Protein AF-A0A0V0Q083-F1 (afdb_monomer_lite)

Secondary structure (DSSP, 8-state):
----EEEEE---TT-SEEEEEEEETTT--B---EEEE-PEEP-SSS-EE-HHHHHHHHHHHHHHHHHHH----------HHHHHHHHHTT------HHHHHHHHHHT--EES-SSTTSSSSTTPPPEESS--SSHHHHHHHHHHHHHHHHHHHHHHH---SPEEE-SGGGG-HHHHHHHHHH-TT-EEE--S--HHHHHHHHHHSTTPPPPP-EE---S--HHHHHHHHHHHTT-

pLDDT: mean 79.34, std 19.88, range [27.28, 98.62]

Radius of gyration: 22.71 Å; chains: 1; bounding box: 53×53×52 Å

Foldseek 3Di:
DDFDKDWDWDDDVDDQKTKIFIAGLQPRDTPDMDIDGQDFDQDPPGTHTPPVVVVVVCVVVVVVCCVVPNPDQQFFDFPLVVLLCVLLVPPPDAADPVLLVCCLVVLFAWADDCPQPGADHHPDHIDTPDDRPDSNNSNLNSLLHSLLRVVSRCVVRVDDAEAEDEDPNLPVLSNQQLNQLVDPRFYKYQDDDPQVVLVVVSSVDSDRDDGDIGTRDYDDSVSSVVSSVVSVVVD

Structure (mmCIF, N/CA/C/O backbone):
data_AF-A0A0V0Q083-F1
#
_entry.id   AF-A0A0V0Q083-F1
#
loop_
_atom_site.group_PDB
_atom_site.id
_atom_site.type_symbol
_atom_site.label_atom_id
_atom_site.label_alt_id
_atom_site.label_comp_id
_atom_site.label_asym_id
_atom_site.label_entity_id
_atom_site.label_seq_id
_atom_site.pdbx_PDB_ins_code
_atom_site.Cartn_x
_atom_site.Cartn_y
_atom_site.Cartn_z
_atom_site.occupancy
_atom_site.B_iso_or_equiv
_atom_site.auth_seq_id
_atom_site.auth_comp_id
_atom_site.auth_asym_id
_atom_site.auth_atom_id
_atom_site.pdbx_PDB_model_num
ATOM 1 N N . MET A 1 1 ? 17.294 -21.206 -15.051 1.00 27.28 1 MET A N 1
ATOM 2 C CA . MET A 1 1 ? 18.108 -20.203 -14.334 1.00 27.28 1 MET A CA 1
ATOM 3 C C . MET A 1 1 ? 18.016 -18.913 -15.128 1.00 27.28 1 MET A C 1
ATOM 5 O O . MET A 1 1 ? 18.449 -18.905 -16.271 1.00 27.28 1 MET A O 1
ATOM 9 N N . ALA A 1 2 ? 17.326 -17.900 -14.606 1.00 28.31 2 ALA A N 1
ATOM 10 C CA . ALA A 1 2 ? 17.142 -16.630 -15.303 1.00 28.31 2 ALA A CA 1
ATOM 11 C C . ALA A 1 2 ? 18.428 -15.800 -15.168 1.00 28.31 2 ALA A C 1
ATOM 13 O O . ALA A 1 2 ? 18.800 -15.437 -14.055 1.00 28.31 2 ALA A O 1
ATOM 14 N N . SER A 1 3 ? 19.131 -15.570 -16.281 1.00 29.64 3 SER A N 1
ATOM 15 C CA . SER A 1 3 ? 20.254 -14.627 -16.334 1.00 29.64 3 SER A CA 1
ATOM 16 C C . SER A 1 3 ? 19.663 -13.219 -16.279 1.00 29.64 3 SER A C 1
ATOM 18 O O . SER A 1 3 ? 18.915 -12.820 -17.172 1.00 29.64 3 SER A O 1
ATOM 20 N N . ALA A 1 4 ? 19.914 -12.504 -15.182 1.00 35.53 4 ALA A N 1
ATOM 21 C CA . ALA A 1 4 ? 19.628 -11.079 -15.112 1.00 35.53 4 ALA A CA 1
ATOM 22 C C . ALA A 1 4 ? 20.522 -10.353 -16.131 1.00 35.53 4 ALA A C 1
ATOM 24 O O . ALA A 1 4 ? 21.627 -10.796 -16.429 1.00 35.53 4 ALA A O 1
ATOM 25 N N . GLN A 1 5 ? 20.060 -9.241 -16.692 1.00 39.38 5 GLN A N 1
ATOM 26 C CA . GLN A 1 5 ? 20.873 -8.428 -17.591 1.00 39.38 5 GLN A CA 1
ATOM 27 C C . GLN A 1 5 ? 20.977 -7.018 -17.045 1.00 39.38 5 GLN A C 1
ATOM 29 O O . GLN A 1 5 ? 20.004 -6.428 -16.574 1.00 39.38 5 GLN A O 1
ATOM 34 N N . LEU A 1 6 ? 22.192 -6.499 -17.094 1.00 38.75 6 LEU A N 1
ATOM 35 C CA . LEU A 1 6 ? 22.565 -5.205 -16.559 1.00 38.75 6 LEU A CA 1
ATOM 36 C C . LEU A 1 6 ? 22.620 -4.176 -17.669 1.00 38.75 6 LEU A C 1
ATOM 38 O O . LEU A 1 6 ? 23.146 -4.463 -18.736 1.00 38.75 6 LEU A O 1
ATOM 42 N N . VAL A 1 7 ? 22.220 -2.940 -17.391 1.00 37.31 7 VAL A N 1
ATOM 43 C CA . VAL A 1 7 ? 22.518 -1.815 -18.281 1.00 37.31 7 VAL A CA 1
ATOM 44 C C . VAL A 1 7 ? 23.353 -0.800 -17.514 1.00 37.31 7 VAL A C 1
ATOM 46 O O . VAL A 1 7 ? 22.864 -0.148 -16.595 1.00 37.31 7 VAL A O 1
ATOM 49 N N . SER A 1 8 ? 24.629 -0.661 -17.887 1.00 36.22 8 SER A N 1
ATOM 50 C CA . SER A 1 8 ? 25.511 0.365 -17.323 1.00 36.22 8 SER A CA 1
ATOM 51 C C . SER A 1 8 ? 25.440 1.639 -18.167 1.00 36.22 8 SER A C 1
ATOM 53 O O . SER A 1 8 ? 25.718 1.623 -19.371 1.00 36.22 8 SER A O 1
ATOM 55 N N . ILE A 1 9 ? 25.086 2.759 -17.529 1.00 37.09 9 ILE A N 1
ATOM 56 C CA . ILE A 1 9 ? 25.110 4.098 -18.128 1.00 37.09 9 ILE A CA 1
ATOM 57 C C . ILE A 1 9 ? 26.234 4.890 -17.457 1.00 37.09 9 ILE A C 1
ATOM 59 O O . ILE A 1 9 ? 26.090 5.372 -16.335 1.00 37.09 9 ILE A O 1
ATOM 63 N N . ARG A 1 10 ? 27.372 5.053 -18.140 1.00 31.55 10 ARG A N 1
ATOM 64 C CA . ARG A 1 10 ? 28.462 5.906 -17.642 1.00 31.55 10 ARG A CA 1
ATOM 65 C C . ARG A 1 10 ? 28.231 7.358 -18.055 1.00 31.55 10 ARG A C 1
ATOM 67 O O . ARG A 1 10 ? 28.412 7.720 -19.217 1.00 31.55 10 ARG A O 1
ATOM 74 N N . ASN A 1 11 ? 27.912 8.212 -17.086 1.00 29.52 11 ASN A N 1
ATOM 75 C CA . ASN A 1 11 ? 28.062 9.659 -17.219 1.00 29.52 11 ASN A CA 1
ATOM 76 C C . ASN A 1 11 ? 29.441 10.065 -16.684 1.00 29.52 11 ASN A C 1
ATOM 78 O O . ASN A 1 11 ? 29.609 10.291 -15.493 1.00 29.52 11 ASN A O 1
ATOM 82 N N . ALA A 1 12 ? 30.434 10.168 -17.566 1.00 28.56 12 ALA A N 1
ATOM 83 C CA . ALA A 1 12 ? 31.671 10.877 -17.254 1.00 28.56 12 ALA A CA 1
ATOM 84 C C . ALA A 1 12 ? 31.543 12.319 -17.761 1.00 28.56 12 ALA A C 1
ATOM 86 O O . ALA A 1 12 ? 31.251 12.543 -18.938 1.00 28.56 12 ALA A O 1
ATOM 87 N N . ILE A 1 13 ? 31.771 13.289 -16.874 1.00 28.42 13 ILE A N 1
ATOM 88 C CA . ILE A 1 13 ? 31.730 14.739 -17.146 1.00 28.42 13 ILE A CA 1
ATOM 89 C C . ILE A 1 13 ? 32.783 15.155 -18.209 1.00 28.42 13 ILE A C 1
ATOM 91 O O . ILE A 1 13 ? 32.708 16.245 -18.762 1.00 28.42 13 ILE A O 1
ATOM 95 N N . ILE A 1 14 ? 33.700 14.251 -18.593 1.00 30.56 14 ILE A N 1
ATOM 96 C CA . ILE A 1 14 ? 34.771 14.463 -19.582 1.00 30.56 14 ILE A CA 1
ATOM 97 C C . ILE A 1 14 ? 34.793 13.319 -20.623 1.00 30.56 14 ILE A C 1
ATOM 99 O O . ILE A 1 14 ? 35.790 12.626 -20.800 1.00 30.56 14 ILE A O 1
ATOM 103 N N . SER A 1 15 ? 33.674 13.056 -21.302 1.00 36.69 15 SER A N 1
ATOM 104 C CA . SER A 1 15 ? 33.620 12.108 -22.432 1.00 36.69 15 SER A CA 1
ATOM 105 C C . SER A 1 15 ? 33.078 12.791 -23.686 1.00 36.69 15 SER A C 1
ATOM 107 O O . SER A 1 15 ? 32.105 13.542 -23.613 1.00 36.69 15 SER A O 1
ATOM 109 N N . ARG A 1 16 ? 33.657 12.500 -24.862 1.00 43.06 16 ARG A N 1
ATOM 110 C CA . ARG A 1 16 ? 33.142 12.995 -26.158 1.00 43.06 16 ARG A CA 1
ATOM 111 C C . ARG A 1 16 ? 31.832 12.313 -26.592 1.00 43.06 16 ARG A C 1
ATOM 113 O O . ARG A 1 16 ? 31.181 12.802 -27.511 1.00 43.06 16 ARG A O 1
ATOM 120 N N . HIS A 1 17 ? 31.437 11.218 -25.933 1.00 40.72 17 HIS A N 1
ATOM 121 C CA . HIS A 1 17 ? 30.258 10.415 -26.281 1.00 40.72 17 HIS A CA 1
ATOM 122 C C . HIS A 1 17 ? 29.452 9.991 -25.040 1.00 40.72 17 HIS A C 1
ATOM 124 O O . HIS A 1 17 ? 30.029 9.709 -23.985 1.00 40.72 17 HIS A O 1
ATOM 130 N N . LYS A 1 18 ? 28.125 9.880 -25.179 1.00 45.81 18 LYS A N 1
ATOM 131 C CA . LYS A 1 18 ? 27.270 9.063 -24.300 1.00 45.81 18 LYS A CA 1
ATOM 132 C C . LYS A 1 18 ? 27.259 7.630 -24.812 1.00 45.81 18 LYS A C 1
ATOM 134 O O . LYS A 1 18 ? 27.281 7.409 -26.021 1.00 45.81 18 LYS A O 1
ATOM 139 N N . GLN A 1 19 ? 27.246 6.664 -23.902 1.00 42.09 19 GLN A N 1
ATOM 140 C CA . GLN A 1 19 ? 27.285 5.243 -24.239 1.00 42.09 19 GLN A CA 1
ATOM 141 C C . GLN A 1 19 ? 26.313 4.472 -23.350 1.00 42.09 19 GLN A C 1
ATOM 143 O O . GLN A 1 19 ? 26.182 4.788 -22.166 1.00 42.09 19 GLN A O 1
ATOM 148 N N . ILE A 1 20 ? 25.666 3.463 -23.926 1.00 45.72 20 ILE A N 1
ATOM 149 C CA 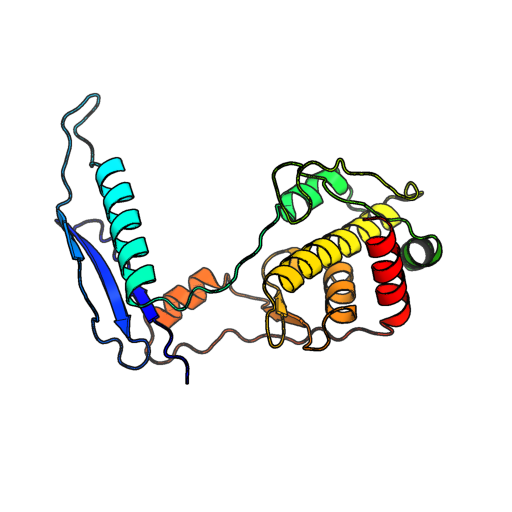. ILE A 1 20 ? 24.840 2.489 -23.210 1.00 45.72 20 ILE A CA 1
ATOM 150 C C . ILE A 1 20 ? 25.427 1.114 -23.503 1.00 45.72 20 ILE A C 1
ATOM 152 O O . ILE A 1 20 ? 25.665 0.787 -24.670 1.00 45.72 20 ILE A O 1
ATOM 156 N N . ARG A 1 21 ? 25.683 0.344 -22.443 1.00 42.91 21 ARG A N 1
AT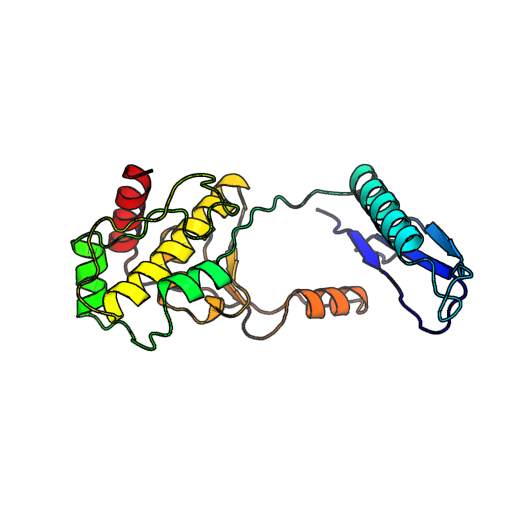OM 157 C CA . ARG A 1 21 ? 26.282 -0.990 -22.527 1.00 42.91 21 ARG A CA 1
ATOM 158 C C . ARG A 1 21 ? 25.412 -1.996 -21.767 1.00 42.91 21 ARG A C 1
ATOM 160 O O . ARG A 1 21 ? 25.453 -1.994 -20.532 1.00 42.91 21 ARG A O 1
ATOM 167 N N . PRO A 1 22 ? 24.584 -2.800 -22.452 1.00 43.88 22 PRO A N 1
ATOM 168 C CA . PRO A 1 22 ? 24.037 -4.015 -21.867 1.00 43.88 22 PRO A CA 1
ATOM 169 C C . PRO A 1 22 ? 25.155 -5.021 -21.555 1.00 43.88 22 PRO A C 1
ATOM 171 O O . PRO A 1 22 ? 26.052 -5.248 -22.369 1.00 43.88 22 PRO A O 1
ATOM 174 N N . LEU A 1 23 ? 25.088 -5.619 -20.370 1.00 38.66 23 LEU A N 1
ATOM 175 C CA . LEU A 1 23 ? 26.028 -6.607 -19.853 1.00 38.66 23 LEU A CA 1
ATOM 176 C C . LEU A 1 23 ? 25.272 -7.884 -19.485 1.00 38.66 23 LEU A C 1
ATOM 178 O O . LEU A 1 23 ? 24.163 -7.836 -18.943 1.00 38.66 23 LEU A O 1
ATOM 182 N N . GLU A 1 24 ? 25.897 -9.024 -19.752 1.00 43.94 24 GLU A N 1
ATOM 183 C CA . GLU A 1 24 ? 25.431 -10.327 -19.281 1.00 43.94 24 GLU A CA 1
ATOM 184 C C . GLU A 1 24 ? 25.799 -10.462 -17.797 1.00 43.94 24 GLU A C 1
ATOM 186 O O . GLU A 1 24 ? 26.960 -10.264 -17.443 1.00 43.94 24 GLU A O 1
ATOM 191 N N . ALA A 1 25 ? 24.835 -10.716 -16.901 1.00 41.00 25 ALA A N 1
ATOM 192 C CA . ALA A 1 25 ? 25.119 -10.589 -15.467 1.00 41.00 25 ALA A CA 1
ATOM 193 C C . ALA A 1 25 ? 26.028 -11.687 -14.898 1.00 41.00 25 ALA A C 1
ATOM 195 O O . ALA A 1 25 ? 26.617 -11.456 -13.846 1.00 41.00 25 ALA A O 1
ATOM 196 N N . ALA A 1 26 ? 26.167 -12.853 -15.544 1.00 38.59 26 ALA A N 1
ATOM 197 C CA . ALA A 1 26 ? 27.039 -13.914 -15.034 1.00 38.59 26 ALA A CA 1
ATOM 198 C C . ALA A 1 26 ? 28.526 -13.674 -15.350 1.00 38.59 26 ALA A C 1
ATOM 200 O O . ALA A 1 26 ? 29.391 -14.112 -14.595 1.00 38.59 26 ALA A O 1
ATOM 201 N N . THR A 1 27 ? 28.830 -12.986 -16.451 1.00 43.16 27 THR A N 1
ATOM 202 C CA . THR A 1 27 ? 30.200 -12.801 -16.961 1.00 43.16 27 THR A CA 1
ATOM 203 C C . THR A 1 27 ? 30.635 -11.342 -17.057 1.00 43.16 27 THR A C 1
ATOM 205 O O . THR A 1 27 ? 31.801 -11.081 -17.338 1.00 43.16 27 THR A O 1
ATOM 208 N N . LEU A 1 28 ? 29.713 -10.391 -16.865 1.00 42.50 28 LEU A N 1
ATOM 209 C CA . LEU A 1 28 ? 29.900 -8.961 -17.148 1.00 42.50 28 LEU A CA 1
ATOM 210 C C . LEU A 1 28 ? 30.412 -8.696 -18.573 1.00 42.50 28 LEU A C 1
ATOM 212 O O . LEU A 1 28 ? 31.018 -7.658 -18.849 1.00 42.50 28 LEU A O 1
ATOM 216 N N . THR A 1 29 ? 30.155 -9.626 -19.495 1.00 42.47 29 THR A N 1
ATOM 217 C CA . THR A 1 29 ? 30.552 -9.482 -20.891 1.00 42.47 29 THR A CA 1
ATOM 218 C C . THR A 1 29 ? 29.616 -8.502 -21.583 1.00 42.47 29 THR A C 1
ATOM 220 O O . THR A 1 29 ? 28.395 -8.540 -21.414 1.00 42.47 29 THR A O 1
ATOM 223 N N . GLU A 1 30 ? 30.203 -7.610 -22.370 1.00 42.12 30 GLU A N 1
ATOM 224 C CA . GLU A 1 30 ? 29.495 -6.630 -23.181 1.00 42.12 30 GLU A CA 1
ATOM 225 C C . GLU A 1 30 ? 28.648 -7.312 -24.255 1.00 42.12 30 GLU A C 1
ATOM 227 O O . GLU A 1 30 ? 29.175 -7.908 -25.191 1.00 42.12 30 GLU A O 1
ATOM 232 N N . ILE A 1 31 ? 27.323 -7.222 -24.109 1.00 56.97 31 ILE A N 1
ATOM 233 C CA . ILE A 1 31 ? 26.364 -7.809 -25.055 1.00 56.97 31 ILE A CA 1
ATOM 234 C C . ILE A 1 31 ? 26.281 -6.934 -26.309 1.00 56.97 31 ILE A C 1
ATOM 236 O O . ILE A 1 31 ? 26.198 -7.433 -27.429 1.00 56.97 31 ILE A O 1
ATOM 240 N N . ALA A 1 32 ? 26.299 -5.616 -26.119 1.00 58.06 32 ALA A N 1
ATOM 241 C CA . ALA A 1 32 ? 26.310 -4.624 -27.182 1.00 58.06 32 ALA A CA 1
ATOM 242 C C . ALA A 1 32 ? 26.778 -3.273 -26.631 1.00 58.06 32 ALA A C 1
ATOM 244 O O . ALA A 1 32 ? 26.674 -3.004 -25.435 1.00 58.06 32 ALA A O 1
ATOM 245 N N . VAL A 1 33 ? 27.227 -2.382 -27.514 1.00 64.12 33 VAL A N 1
ATOM 246 C CA . VAL A 1 33 ? 27.455 -0.972 -27.178 1.00 64.12 33 VAL A CA 1
ATOM 247 C C . VAL A 1 33 ? 26.871 -0.117 -28.256 1.00 64.12 33 VAL A C 1
ATOM 249 O O . VAL A 1 33 ? 27.170 -0.289 -29.437 1.00 64.12 33 VAL A O 1
ATOM 252 N N . VAL A 1 34 ? 26.095 0.868 -27.827 1.00 70.06 34 VAL A N 1
ATOM 253 C CA . VAL A 1 34 ? 25.683 1.936 -28.719 1.00 70.06 34 VAL A CA 1
ATOM 254 C C . VAL A 1 34 ? 26.113 3.264 -28.129 1.00 70.06 34 VAL A C 1
ATOM 256 O O . VAL A 1 34 ? 26.010 3.510 -26.923 1.00 70.06 34 VAL A O 1
ATOM 259 N N . THR A 1 35 ? 26.679 4.108 -28.988 1.00 67.69 35 THR A N 1
ATOM 260 C CA . THR A 1 35 ? 27.280 5.378 -28.593 1.00 67.69 35 THR A CA 1
ATOM 261 C C . THR A 1 35 ? 26.709 6.519 -29.413 1.00 67.69 35 THR A C 1
ATOM 263 O O . THR A 1 35 ? 26.339 6.347 -30.574 1.00 67.69 35 THR A O 1
ATOM 266 N N . ARG A 1 36 ? 26.654 7.700 -28.802 1.00 70.69 36 ARG A N 1
ATOM 267 C CA . ARG A 1 36 ? 26.256 8.945 -29.455 1.00 70.69 36 ARG A CA 1
ATOM 268 C C . ARG A 1 36 ? 27.220 10.065 -29.076 1.00 70.69 36 ARG A C 1
ATOM 270 O O . ARG A 1 36 ? 27.515 10.212 -27.890 1.00 70.69 36 ARG A O 1
ATOM 277 N N . PRO A 1 37 ? 27.703 10.876 -30.032 1.00 74.31 37 PRO A N 1
ATOM 278 C CA . PRO A 1 37 ? 28.537 12.034 -29.724 1.00 74.31 37 PRO A CA 1
ATOM 279 C C . PRO A 1 37 ? 27.757 13.101 -28.941 1.00 74.31 37 PRO A C 1
ATOM 281 O O . PRO A 1 37 ? 26.574 13.335 -29.193 1.00 74.31 37 PRO A O 1
ATOM 284 N N . ASN A 1 38 ? 28.435 13.781 -28.012 1.00 72.62 38 ASN A N 1
ATOM 285 C CA . ASN A 1 38 ? 27.874 14.904 -27.254 1.00 72.62 38 ASN A CA 1
ATOM 286 C C . ASN A 1 38 ? 27.778 16.150 -28.148 1.00 72.62 38 ASN A C 1
ATOM 288 O O . ASN A 1 38 ? 28.663 17.006 -28.142 1.00 72.62 38 ASN A O 1
ATOM 292 N N . ARG A 1 39 ? 26.712 16.239 -28.950 1.00 83.56 39 ARG A N 1
ATOM 293 C CA . ARG A 1 39 ? 26.468 17.390 -29.825 1.00 83.56 39 ARG A CA 1
ATOM 294 C C . ARG A 1 39 ? 26.099 18.622 -28.994 1.00 83.56 39 ARG A C 1
ATOM 296 O O . ARG A 1 39 ? 25.184 18.569 -28.174 1.00 83.56 39 ARG A O 1
ATOM 303 N N . VAL A 1 40 ? 26.798 19.726 -29.243 1.00 84.69 40 VAL A N 1
ATOM 304 C CA . VAL A 1 40 ? 26.456 21.055 -28.724 1.00 84.69 40 VAL A CA 1
ATOM 305 C C . VAL A 1 40 ? 25.612 21.769 -29.775 1.00 84.69 40 VAL A C 1
ATOM 307 O O . VAL A 1 40 ? 25.994 21.833 -30.945 1.00 84.69 40 VAL A O 1
ATOM 310 N N . LEU A 1 41 ? 24.447 22.259 -29.369 1.00 86.50 41 LEU A N 1
ATOM 311 C CA . LEU A 1 41 ? 23.565 23.075 -30.187 1.00 86.50 41 LEU A CA 1
ATOM 312 C C . LEU A 1 41 ? 23.902 24.555 -29.969 1.00 86.50 41 LEU A C 1
ATOM 314 O O . LEU A 1 41 ? 24.061 24.983 -28.823 1.00 86.50 41 LEU A O 1
ATOM 318 N N . PRO A 1 42 ? 24.017 25.353 -31.042 1.00 86.56 42 PRO A N 1
ATOM 319 C CA . PRO A 1 42 ? 24.085 26.800 -30.911 1.00 86.56 42 PRO A CA 1
ATOM 320 C C . PRO A 1 42 ? 22.712 27.343 -30.487 1.00 86.56 42 PRO A C 1
ATOM 322 O O . PRO A 1 42 ? 21.683 26.900 -30.992 1.00 86.56 42 PRO A O 1
ATOM 325 N N . GLY A 1 43 ? 22.684 28.313 -29.575 1.00 80.94 43 GLY A N 1
ATOM 326 C CA . GLY A 1 43 ? 21.451 28.983 -29.161 1.00 80.94 43 GLY A CA 1
ATOM 327 C C . GLY A 1 43 ? 21.679 29.944 -27.991 1.00 80.94 43 GLY A C 1
ATOM 328 O O . GLY A 1 43 ? 22.672 29.797 -27.281 1.00 80.94 43 GLY A O 1
ATOM 329 N N . PRO A 1 44 ? 20.814 30.950 -27.792 1.00 69.88 44 PRO A N 1
ATOM 330 C CA . PRO A 1 44 ? 20.908 31.852 -26.648 1.00 69.88 44 PRO A CA 1
ATOM 331 C C . PRO A 1 44 ? 20.459 31.153 -25.346 1.00 69.88 44 PRO A C 1
ATOM 333 O O . PRO A 1 44 ? 19.582 30.291 -25.398 1.00 69.88 44 PRO A O 1
ATOM 336 N N . PRO A 1 45 ? 21.003 31.522 -24.169 1.00 77.19 45 PRO A N 1
ATOM 337 C CA . PRO A 1 45 ? 22.065 32.511 -23.952 1.00 77.19 45 PRO A CA 1
ATOM 338 C C . PRO A 1 45 ? 23.485 31.983 -24.243 1.00 77.19 45 PRO A C 1
ATOM 340 O O . PRO A 1 45 ? 24.387 32.791 -24.436 1.00 77.19 45 PRO A O 1
ATOM 343 N N . TYR A 1 46 ? 23.683 30.660 -24.329 1.00 84.81 46 TYR A N 1
ATOM 344 C CA . TYR A 1 46 ? 24.960 30.017 -24.662 1.00 84.81 46 TYR A CA 1
ATOM 345 C C . TYR A 1 46 ? 24.737 28.702 -25.425 1.00 84.81 46 TYR A C 1
ATOM 347 O O . TYR A 1 46 ? 23.703 28.047 -25.232 1.00 84.81 46 TYR A O 1
ATOM 355 N N . PRO A 1 47 ? 25.724 28.258 -26.231 1.00 88.38 47 PRO A N 1
ATOM 356 C CA . PRO A 1 47 ? 25.725 26.908 -26.771 1.00 88.38 47 PRO A CA 1
ATOM 357 C C . PRO A 1 47 ? 25.516 25.885 -25.651 1.00 88.38 47 PRO A C 1
ATOM 359 O O . PRO A 1 47 ? 26.170 25.945 -24.610 1.00 88.38 47 PRO A O 1
ATOM 362 N N . HIS A 1 48 ? 24.600 24.951 -25.862 1.00 81.56 48 HIS A N 1
ATOM 363 C CA . HIS A 1 48 ? 24.189 23.987 -24.848 1.00 81.56 48 HIS A CA 1
ATOM 364 C C . HIS A 1 48 ? 24.146 22.585 -25.436 1.00 81.56 48 HIS A C 1
ATOM 366 O O . HIS A 1 48 ? 24.076 22.380 -26.645 1.00 81.56 48 HIS A O 1
ATOM 372 N N . VAL A 1 49 ? 24.236 21.588 -24.570 1.00 82.12 49 VAL A N 1
ATOM 373 C CA . VAL A 1 49 ? 24.194 20.189 -24.984 1.00 82.12 49 VAL A CA 1
ATOM 374 C C . VAL A 1 49 ? 22.801 19.847 -25.517 1.00 82.12 49 VAL A C 1
ATOM 376 O O . VAL A 1 49 ? 21.798 20.272 -24.951 1.00 82.12 49 VAL A O 1
ATOM 379 N N . ASP A 1 50 ? 22.739 19.043 -26.577 1.00 86.38 50 ASP A N 1
ATOM 380 C CA . ASP A 1 50 ? 21.495 18.505 -27.133 1.00 86.38 50 ASP A CA 1
ATOM 381 C C . ASP A 1 50 ? 20.828 17.504 -26.167 1.00 86.38 50 ASP A C 1
ATOM 383 O O . ASP A 1 50 ? 21.010 16.286 -26.278 1.00 86.38 50 ASP A O 1
ATOM 387 N N . LEU A 1 51 ? 20.109 18.021 -25.167 1.00 82.69 51 LEU A N 1
ATOM 388 C CA . LEU A 1 51 ? 19.429 17.222 -24.144 1.00 82.69 51 LEU A CA 1
ATOM 389 C C . LEU A 1 51 ? 18.307 16.370 -24.739 1.00 82.69 51 LEU A C 1
ATOM 391 O O . LEU A 1 51 ? 18.203 15.194 -24.402 1.00 82.69 51 LEU A O 1
ATOM 395 N N . GLU A 1 52 ? 17.525 16.925 -25.663 1.00 82.38 52 GLU A N 1
ATOM 396 C CA . GLU A 1 52 ? 16.420 16.213 -26.312 1.00 82.38 52 GLU A CA 1
ATOM 397 C C . GLU A 1 52 ? 16.937 15.057 -27.176 1.00 82.38 52 GLU A C 1
ATOM 399 O O . GLU A 1 52 ? 16.449 13.929 -27.103 1.00 82.38 52 GLU A O 1
ATOM 404 N N . GLY A 1 53 ? 18.005 15.288 -27.943 1.00 82.38 53 GLY A N 1
ATOM 405 C CA . GLY A 1 53 ? 18.657 14.230 -28.702 1.00 82.38 53 GLY A CA 1
ATOM 406 C C . GLY A 1 53 ? 19.279 13.148 -27.816 1.00 82.38 53 GLY A C 1
ATOM 407 O O . GLY A 1 53 ? 19.293 11.982 -28.211 1.00 82.38 53 GLY A O 1
ATOM 408 N N . HIS A 1 54 ? 19.759 13.489 -26.614 1.00 76.69 54 HIS A N 1
ATOM 409 C CA . HIS A 1 54 ? 20.180 12.488 -25.630 1.00 76.69 54 HIS A CA 1
ATOM 410 C C . HIS A 1 54 ? 19.004 11.697 -25.080 1.00 76.69 54 HIS A C 1
ATOM 412 O O . HIS A 1 54 ? 19.080 10.473 -25.024 1.00 76.69 54 HIS A O 1
ATOM 418 N N . TRP A 1 55 ? 17.922 12.375 -24.713 1.00 73.12 55 TRP A N 1
ATOM 419 C CA . TRP A 1 55 ? 16.717 11.739 -24.205 1.00 73.12 55 TRP A CA 1
ATOM 420 C C . TRP A 1 55 ? 16.161 10.720 -25.204 1.00 73.12 55 TRP A C 1
ATOM 422 O O . TRP A 1 55 ? 16.010 9.544 -24.873 1.00 73.12 55 TRP A O 1
ATOM 432 N N . ARG A 1 56 ? 15.993 11.126 -26.468 1.00 82.69 56 ARG A N 1
ATOM 433 C CA . ARG A 1 56 ? 15.547 10.240 -27.556 1.00 82.69 56 ARG A CA 1
ATOM 434 C C . ARG A 1 56 ? 16.510 9.079 -27.788 1.00 82.69 56 ARG A C 1
ATOM 436 O O . ARG A 1 56 ? 16.062 7.955 -27.983 1.00 82.69 56 ARG A O 1
ATOM 443 N N . PHE A 1 57 ? 17.819 9.330 -27.729 1.00 80.62 57 PHE A N 1
ATOM 444 C CA . PHE A 1 57 ? 18.833 8.283 -27.846 1.00 80.62 57 PHE A CA 1
ATOM 445 C C . PHE A 1 57 ? 18.725 7.236 -26.732 1.00 80.62 57 PHE A C 1
ATOM 447 O O . PHE A 1 57 ? 18.755 6.043 -27.032 1.00 80.62 57 PHE A O 1
ATOM 454 N N . PHE A 1 58 ? 18.575 7.669 -25.475 1.00 74.44 58 PHE A N 1
ATOM 455 C CA . PHE A 1 58 ? 18.393 6.763 -24.342 1.00 74.44 58 PHE A CA 1
ATOM 456 C C . PHE A 1 58 ? 17.108 5.953 -24.486 1.00 74.44 58 PHE A C 1
ATOM 458 O O . PHE A 1 58 ? 17.164 4.732 -24.381 1.00 74.44 58 PHE A O 1
ATOM 465 N N . LEU A 1 59 ? 15.978 6.600 -24.779 1.00 75.12 59 LEU A N 1
ATOM 466 C CA . LEU A 1 59 ? 14.695 5.911 -24.910 1.00 75.12 59 LEU A CA 1
ATOM 467 C C . LEU A 1 59 ? 14.686 4.887 -26.050 1.00 75.12 59 LEU A C 1
ATOM 469 O O . LEU A 1 59 ? 14.247 3.760 -25.832 1.00 75.12 59 LEU A O 1
ATOM 473 N N . ASP A 1 60 ? 15.194 5.240 -27.235 1.00 78.94 60 ASP A N 1
ATOM 474 C CA . ASP A 1 60 ? 15.235 4.331 -28.389 1.00 78.94 60 ASP A CA 1
ATOM 475 C C . ASP A 1 60 ? 16.073 3.082 -28.089 1.00 78.94 60 ASP A C 1
ATOM 477 O O . ASP A 1 60 ? 15.617 1.954 -28.279 1.00 78.94 60 ASP A O 1
ATOM 481 N N . HIS A 1 61 ? 17.276 3.266 -27.541 1.00 72.38 61 HIS A N 1
ATOM 482 C CA . HIS A 1 61 ? 18.193 2.152 -27.316 1.00 72.38 61 HIS A CA 1
ATOM 483 C C . HIS A 1 61 ? 17.815 1.323 -26.092 1.00 72.38 61 HIS A C 1
ATOM 485 O O . HIS A 1 61 ? 17.902 0.102 -26.161 1.00 72.38 61 HIS A O 1
ATOM 491 N N . LEU A 1 62 ? 17.325 1.934 -25.007 1.00 71.38 62 LEU A N 1
ATOM 492 C CA . LEU A 1 62 ? 16.773 1.177 -23.880 1.00 71.38 62 LEU A CA 1
ATOM 493 C C . LEU A 1 62 ? 15.560 0.346 -24.315 1.00 71.38 62 LEU A C 1
ATOM 495 O O . LEU A 1 62 ? 15.478 -0.823 -23.952 1.00 71.38 62 LEU A O 1
ATOM 499 N N . SER A 1 63 ? 14.668 0.901 -25.144 1.00 72.56 63 SER A N 1
ATOM 500 C CA . SER A 1 63 ? 13.507 0.167 -25.673 1.00 72.56 63 SER A CA 1
ATOM 501 C C . SER A 1 63 ? 13.925 -0.979 -26.593 1.00 72.56 63 SER A C 1
ATOM 503 O O . SER A 1 63 ? 13.388 -2.078 -26.491 1.00 72.56 63 SER A O 1
ATOM 505 N N . ARG A 1 64 ? 14.915 -0.757 -27.466 1.00 72.81 64 ARG A N 1
ATOM 506 C CA . ARG A 1 64 ? 15.459 -1.795 -28.354 1.00 72.81 64 ARG A CA 1
ATOM 507 C C . ARG A 1 64 ? 16.174 -2.899 -27.586 1.00 72.81 64 ARG A C 1
ATOM 509 O O . ARG A 1 64 ? 15.938 -4.066 -27.874 1.00 72.81 64 ARG A O 1
ATOM 516 N N . PHE A 1 65 ? 16.993 -2.554 -26.593 1.00 67.12 65 PHE A N 1
ATOM 517 C CA . PHE A 1 65 ? 17.636 -3.548 -25.733 1.00 67.12 65 PHE A CA 1
ATOM 518 C C . PHE A 1 65 ? 16.608 -4.334 -24.917 1.00 67.12 65 PHE A C 1
ATOM 520 O O . PHE A 1 65 ? 16.716 -5.552 -24.823 1.00 67.12 65 PHE A O 1
ATOM 527 N N . HIS A 1 66 ? 15.571 -3.668 -24.405 1.00 64.62 66 HIS A N 1
ATOM 528 C CA . HIS A 1 66 ? 14.455 -4.328 -23.736 1.00 64.62 66 HIS A CA 1
ATOM 529 C C . HIS A 1 66 ? 13.689 -5.279 -24.671 1.00 64.62 66 HIS A C 1
ATOM 531 O O . HIS A 1 66 ? 13.410 -6.406 -24.287 1.00 64.62 66 HIS A O 1
ATOM 537 N N . ALA A 1 67 ? 13.390 -4.871 -25.905 1.00 70.19 67 ALA A N 1
ATOM 538 C CA . ALA A 1 67 ? 12.694 -5.719 -26.873 1.00 70.19 67 ALA A CA 1
ATOM 539 C C . ALA A 1 67 ? 13.547 -6.907 -27.355 1.00 70.19 67 ALA A C 1
ATOM 541 O O . ALA A 1 67 ? 13.016 -7.985 -27.603 1.00 70.19 67 ALA A O 1
ATOM 542 N N . ALA A 1 68 ? 14.860 -6.711 -27.498 1.00 65.50 68 ALA A N 1
ATOM 543 C CA . ALA A 1 68 ? 15.774 -7.732 -28.002 1.00 65.50 68 ALA A CA 1
ATOM 544 C C . ALA A 1 68 ? 16.228 -8.730 -26.926 1.00 65.50 68 ALA A C 1
ATOM 546 O O . ALA A 1 68 ? 16.553 -9.872 -27.254 1.00 65.50 68 ALA A O 1
ATOM 547 N N . HIS A 1 69 ? 16.282 -8.308 -25.660 1.00 64.81 69 HIS A N 1
ATOM 548 C CA . HIS A 1 69 ? 16.915 -9.093 -24.598 1.00 64.81 69 HIS A CA 1
ATOM 549 C C . HIS A 1 69 ? 16.150 -9.112 -23.263 1.00 64.81 69 HIS A C 1
ATOM 551 O O . HIS A 1 69 ? 16.501 -9.872 -22.363 1.00 64.81 69 HIS A O 1
ATOM 557 N N . GLY A 1 70 ? 15.103 -8.303 -23.109 1.00 56.22 70 GLY A N 1
ATOM 558 C CA . GLY A 1 70 ? 14.414 -8.130 -21.837 1.00 56.22 70 GLY A CA 1
ATOM 559 C C . GLY A 1 70 ? 13.509 -9.300 -21.457 1.00 56.22 70 GLY A C 1
ATOM 560 O O . GLY A 1 70 ? 12.707 -9.784 -22.251 1.00 56.22 70 GLY A O 1
ATOM 561 N N . GLN A 1 71 ? 13.570 -9.685 -20.183 1.00 58.31 71 GLN A N 1
ATOM 562 C CA . GLN A 1 71 ? 12.432 -10.268 -19.477 1.00 58.31 71 GLN A CA 1
ATOM 563 C C . GLN A 1 71 ? 11.717 -9.112 -18.768 1.00 58.31 71 GLN A C 1
ATOM 565 O O . GLN A 1 71 ? 12.236 -8.630 -17.757 1.00 58.31 71 GLN A O 1
ATOM 570 N N . PRO A 1 72 ? 10.601 -8.578 -19.302 1.00 62.44 72 PRO A N 1
ATOM 571 C CA . PRO A 1 72 ? 9.901 -7.485 -18.643 1.00 62.44 72 PRO A CA 1
ATOM 572 C C . PRO A 1 72 ? 9.498 -7.913 -17.239 1.00 62.44 72 PRO A C 1
ATOM 574 O O . PRO A 1 72 ? 8.899 -8.971 -17.066 1.00 62.44 72 PRO A O 1
ATOM 577 N N . VAL A 1 73 ? 9.833 -7.089 -16.247 1.00 66.75 73 VAL A N 1
ATOM 578 C CA . VAL A 1 73 ? 9.375 -7.277 -14.871 1.00 66.75 73 VAL A CA 1
ATOM 579 C C . VAL A 1 73 ? 7.984 -6.652 -14.776 1.00 66.75 73 VAL A C 1
ATOM 581 O O . VAL A 1 73 ? 7.869 -5.424 -14.884 1.00 66.75 73 VAL A O 1
ATOM 584 N N . PRO A 1 74 ? 6.918 -7.456 -14.615 1.00 70.88 74 PRO A N 1
ATOM 585 C CA . PRO A 1 74 ? 5.570 -6.936 -14.442 1.00 70.88 74 PRO A CA 1
ATOM 586 C C . PRO A 1 74 ? 5.544 -5.919 -13.301 1.00 70.88 74 PRO A C 1
ATOM 588 O O . PRO A 1 74 ? 6.120 -6.152 -12.242 1.00 70.88 74 PRO A O 1
ATOM 591 N N . SER A 1 75 ? 4.928 -4.766 -13.540 1.00 73.94 75 SER A N 1
ATOM 592 C CA . SER A 1 75 ? 4.939 -3.645 -12.600 1.00 73.94 75 SER A CA 1
ATOM 593 C C . SER A 1 75 ? 3.562 -2.997 -12.545 1.00 73.94 75 SER A C 1
ATOM 595 O O . SER A 1 75 ? 2.945 -2.752 -13.581 1.00 73.94 75 SER A O 1
ATOM 597 N N . ALA A 1 76 ? 3.105 -2.673 -11.341 1.00 78.00 76 ALA A N 1
ATOM 598 C CA . ALA A 1 76 ? 1.903 -1.890 -11.089 1.00 78.00 76 ALA A CA 1
ATOM 599 C C . ALA A 1 76 ? 2.242 -0.767 -10.104 1.00 78.00 76 ALA A C 1
ATOM 601 O O . ALA A 1 76 ? 3.151 -0.903 -9.285 1.00 78.00 76 ALA A O 1
ATOM 602 N N . ARG A 1 77 ? 1.551 0.371 -10.214 1.00 84.81 77 ARG A N 1
ATOM 603 C CA . ARG A 1 77 ? 1.838 1.558 -9.400 1.00 84.81 77 ARG A CA 1
ATOM 604 C C . ARG A 1 77 ? 0.576 2.315 -9.030 1.00 84.81 77 ARG A C 1
ATOM 606 O O . ARG A 1 77 ? -0.343 2.429 -9.836 1.00 84.81 77 ARG A O 1
ATOM 613 N N . PHE A 1 78 ? 0.621 2.924 -7.856 1.00 88.56 78 PHE A N 1
ATOM 614 C CA . PHE A 1 78 ? -0.291 3.970 -7.418 1.00 88.56 78 PHE A CA 1
ATOM 615 C C . PHE A 1 78 ? 0.490 5.019 -6.614 1.00 88.56 78 PHE A C 1
ATOM 617 O O . PHE A 1 78 ? 1.648 4.795 -6.248 1.00 88.56 78 PHE A O 1
ATOM 624 N N . MET A 1 79 ? -0.115 6.173 -6.341 1.00 88.31 79 MET A N 1
ATOM 625 C CA . MET A 1 79 ? 0.544 7.296 -5.661 1.00 88.31 79 MET A CA 1
ATOM 626 C C . MET A 1 79 ? 0.463 7.183 -4.128 1.00 88.31 79 MET A C 1
ATOM 628 O O . MET A 1 79 ? 0.112 8.146 -3.452 1.00 88.31 79 MET A O 1
ATOM 632 N N . GLY A 1 80 ? 0.825 6.030 -3.555 1.00 90.25 80 GLY A N 1
ATOM 633 C CA . GLY A 1 80 ? 0.587 5.727 -2.135 1.00 90.25 80 GLY A CA 1
ATOM 634 C C . GLY A 1 80 ? 1.127 6.758 -1.137 1.00 90.25 80 GLY A C 1
ATOM 635 O O . GLY A 1 80 ? 0.440 7.084 -0.177 1.00 90.25 80 GLY A O 1
ATOM 636 N N . GLY A 1 81 ? 2.308 7.341 -1.377 1.00 90.75 81 GLY A N 1
ATOM 637 C CA . GLY A 1 81 ? 2.838 8.414 -0.520 1.00 90.75 81 GLY A CA 1
ATOM 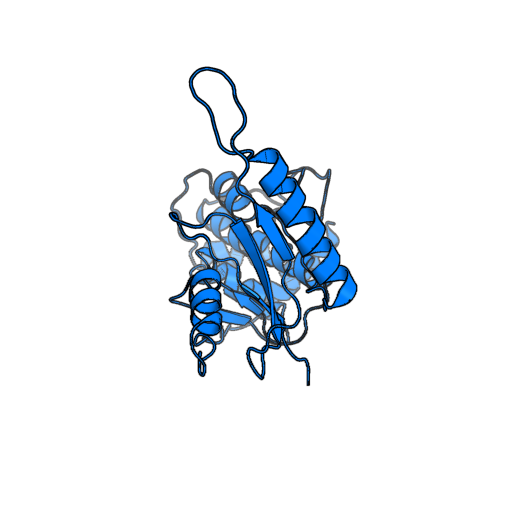638 C C . GLY A 1 81 ? 1.983 9.688 -0.536 1.00 90.75 81 GLY A C 1
ATOM 639 O O . GLY A 1 81 ? 1.752 10.294 0.502 1.00 90.75 81 GLY A O 1
ATOM 640 N N . ARG A 1 82 ? 1.443 10.058 -1.701 1.00 89.69 82 ARG A N 1
ATOM 641 C CA . ARG A 1 82 ? 0.565 11.227 -1.843 1.00 89.69 82 ARG A CA 1
ATOM 642 C C . ARG A 1 82 ? -0.804 10.978 -1.219 1.00 89.69 82 ARG A C 1
ATOM 644 O O . ARG A 1 82 ? -1.329 11.852 -0.539 1.00 89.69 82 ARG A O 1
ATOM 651 N N . GLU A 1 83 ? -1.362 9.787 -1.425 1.00 94.25 83 GLU A N 1
ATOM 652 C CA . GLU A 1 83 ? -2.636 9.401 -0.811 1.00 94.25 83 GLU A CA 1
ATOM 653 C C . GLU A 1 83 ? -2.521 9.340 0.717 1.00 94.25 83 GLU A C 1
ATOM 655 O O . GLU A 1 83 ? -3.414 9.819 1.415 1.00 94.25 83 GLU A O 1
ATOM 660 N N . TYR A 1 84 ? -1.389 8.842 1.232 1.00 95.31 84 TYR A N 1
ATOM 661 C CA . TYR A 1 84 ? -1.056 8.894 2.655 1.00 95.31 84 TYR A CA 1
ATOM 662 C C . TYR A 1 84 ? -1.110 10.323 3.193 1.00 95.31 84 TYR A C 1
ATOM 664 O O . TYR A 1 84 ? -1.827 10.573 4.158 1.00 95.31 84 TYR A O 1
ATOM 672 N N . ASP A 1 85 ? -0.411 11.264 2.555 1.00 94.62 85 ASP A N 1
ATOM 673 C CA . ASP A 1 85 ? -0.373 12.657 3.009 1.00 94.62 85 ASP A CA 1
ATOM 674 C C . ASP A 1 85 ? -1.760 13.321 2.970 1.00 94.62 85 ASP A C 1
ATOM 676 O O . ASP A 1 85 ? -2.137 14.019 3.915 1.00 94.62 85 ASP A O 1
ATOM 680 N N . MET A 1 86 ? -2.546 13.066 1.917 1.00 94.62 86 MET A N 1
ATOM 681 C CA . MET A 1 86 ? -3.903 13.607 1.770 1.00 94.62 86 MET A CA 1
ATOM 682 C C . MET A 1 86 ? -4.860 13.102 2.852 1.00 94.62 86 MET A C 1
ATOM 684 O O . MET A 1 86 ? -5.593 13.894 3.439 1.00 94.62 86 MET A O 1
ATOM 688 N N . ILE A 1 87 ? -4.861 11.794 3.120 1.00 95.94 87 ILE A N 1
ATOM 689 C CA . ILE A 1 87 ? -5.763 11.192 4.110 1.00 95.94 87 ILE A CA 1
ATOM 690 C C . ILE A 1 87 ? -5.319 11.543 5.530 1.00 95.94 87 ILE A C 1
ATOM 692 O O . ILE A 1 87 ? -6.165 11.871 6.366 1.00 95.94 87 ILE A O 1
ATOM 696 N N . ARG A 1 88 ? -4.007 11.470 5.800 1.00 95.75 88 ARG A N 1
ATOM 697 C CA . ARG A 1 88 ? -3.415 11.816 7.098 1.00 95.75 88 ARG A CA 1
ATOM 698 C C . ARG A 1 88 ? -3.683 13.270 7.460 1.00 95.75 88 ARG A C 1
ATOM 700 O O . ARG A 1 88 ? -3.830 13.560 8.639 1.00 95.75 88 ARG A O 1
ATOM 707 N N . ALA A 1 89 ? -3.714 14.171 6.475 1.00 95.00 89 ALA A N 1
ATOM 708 C CA . ALA A 1 89 ? -4.043 15.586 6.656 1.00 95.00 89 ALA A CA 1
ATOM 709 C C . ALA A 1 89 ? -3.244 16.270 7.791 1.00 95.00 89 ALA A C 1
ATOM 711 O O . ALA A 1 89 ? -3.762 17.110 8.520 1.00 95.00 89 ALA A O 1
ATOM 712 N N . GLY A 1 90 ? -1.970 15.890 7.953 1.00 94.88 90 GLY A N 1
ATOM 713 C CA . GLY A 1 90 ? -1.080 16.420 8.995 1.00 94.88 90 GLY A CA 1
ATOM 714 C C . GLY A 1 90 ? -1.260 15.825 10.398 1.00 94.88 90 GLY A C 1
ATOM 715 O O . GLY A 1 90 ? -0.550 16.234 11.309 1.00 94.88 90 GLY A O 1
ATOM 716 N N . SER A 1 91 ? -2.160 14.860 10.584 1.00 94.94 91 SER A N 1
ATOM 717 C CA . SER A 1 91 ? -2.392 14.195 11.869 1.00 94.94 91 SER A CA 1
ATOM 718 C C . SER A 1 91 ? -1.199 13.335 12.304 1.00 94.94 91 SER A C 1
ATOM 720 O O . SER A 1 91 ? -0.666 12.542 11.525 1.00 94.94 91 SER A O 1
ATOM 722 N N . ASP A 1 92 ? -0.793 13.473 13.566 1.00 94.50 92 ASP A N 1
ATOM 723 C CA . ASP A 1 92 ? 0.257 12.670 14.217 1.00 94.50 92 ASP A CA 1
ATOM 724 C C . ASP A 1 92 ? -0.314 11.640 15.202 1.00 94.50 92 ASP A C 1
ATOM 726 O O . ASP A 1 92 ? 0.422 11.045 15.999 1.00 94.50 92 ASP A O 1
ATOM 730 N N . ALA A 1 93 ? -1.633 11.430 15.164 1.00 96.12 93 ALA A N 1
ATOM 731 C CA . ALA A 1 93 ? -2.299 10.459 16.013 1.00 96.12 93 ALA A CA 1
ATOM 732 C C . ALA A 1 93 ? -1.710 9.059 15.802 1.00 96.12 93 ALA A C 1
ATOM 734 O O . ALA A 1 93 ? -1.387 8.642 14.687 1.00 96.12 93 ALA A O 1
ATOM 735 N N . ARG A 1 94 ? -1.581 8.318 16.900 1.00 96.81 94 ARG A N 1
ATOM 736 C CA . ARG A 1 94 ? -1.187 6.913 16.868 1.00 96.81 94 ARG A CA 1
ATOM 737 C C . ARG A 1 94 ? -2.396 6.088 17.272 1.00 96.81 94 ARG A C 1
ATOM 739 O O . ARG A 1 94 ? -2.897 6.331 18.367 1.00 96.81 94 ARG A O 1
ATOM 746 N N . PRO A 1 95 ? -2.843 5.139 16.435 1.00 97.56 95 PRO A N 1
ATOM 747 C CA . PRO A 1 95 ? -3.945 4.279 16.815 1.00 97.56 95 PRO A CA 1
ATOM 748 C C . PRO A 1 95 ? -3.594 3.514 18.084 1.00 97.56 95 PRO A C 1
ATOM 750 O O . PRO A 1 95 ? -2.468 3.011 18.218 1.00 97.56 95 PRO A O 1
ATOM 753 N N . ASP A 1 96 ? -4.558 3.387 18.983 1.00 97.75 96 ASP A N 1
ATOM 754 C CA . ASP A 1 96 ? -4.490 2.496 20.136 1.00 97.75 96 ASP A CA 1
ATOM 755 C C . ASP A 1 96 ? -5.217 1.162 19.857 1.00 97.75 96 ASP A C 1
ATOM 757 O O . ASP A 1 96 ? -5.510 0.812 18.709 1.00 97.75 96 ASP A O 1
ATOM 761 N N . ALA A 1 97 ? -5.423 0.337 20.885 1.00 97.06 97 ALA A N 1
ATOM 762 C CA . ALA A 1 97 ? -6.112 -0.944 20.726 1.00 97.06 97 ALA A CA 1
ATOM 763 C C . ALA A 1 97 ? -7.624 -0.785 20.470 1.00 97.06 97 ALA A C 1
ATOM 765 O O . ALA A 1 97 ? -8.214 -1.612 19.772 1.00 97.06 97 ALA A O 1
ATOM 766 N N . VAL A 1 98 ? -8.243 0.266 21.016 1.00 98.06 98 VAL A N 1
ATOM 767 C CA . VAL A 1 98 ? -9.673 0.558 20.862 1.00 98.06 98 VAL A CA 1
ATOM 768 C C . VAL A 1 98 ? -9.952 1.019 19.437 1.00 98.06 98 VAL A C 1
ATOM 770 O O . VAL A 1 98 ? -10.861 0.480 18.801 1.00 98.06 98 VAL A O 1
ATOM 773 N N . ASP A 1 99 ? -9.119 1.920 18.910 1.00 98.31 99 ASP A N 1
ATOM 774 C CA . ASP A 1 99 ? -9.192 2.385 17.522 1.00 98.31 99 ASP A CA 1
ATOM 775 C C . ASP A 1 99 ? -9.109 1.199 16.549 1.00 98.31 99 ASP A C 1
ATOM 777 O O . ASP A 1 99 ? -9.974 1.014 15.689 1.00 98.31 99 ASP A O 1
ATOM 781 N N . ARG A 1 100 ? -8.093 0.336 16.720 1.00 98.06 100 ARG A N 1
ATOM 782 C CA . ARG A 1 100 ? -7.884 -0.842 15.859 1.00 98.06 100 ARG A CA 1
ATOM 783 C C . ARG A 1 100 ? -9.067 -1.799 15.892 1.00 98.06 100 ARG A C 1
ATOM 785 O O . ARG A 1 100 ? -9.536 -2.241 14.842 1.00 98.06 100 ARG A O 1
ATOM 792 N N . ALA A 1 101 ? -9.557 -2.113 17.090 1.00 97.25 101 ALA A N 1
ATOM 793 C CA . ALA A 1 101 ? -10.684 -3.019 17.264 1.00 97.25 101 ALA A CA 1
ATOM 794 C C . ALA A 1 101 ? -11.957 -2.465 16.610 1.00 97.25 101 ALA A C 1
ATOM 796 O O . ALA A 1 101 ? -12.662 -3.209 15.924 1.00 97.25 101 ALA A O 1
ATOM 797 N N . ARG A 1 102 ? -12.235 -1.164 16.773 1.00 97.94 102 ARG A N 1
ATOM 798 C CA . ARG A 1 102 ? -13.404 -0.522 16.167 1.00 97.94 102 ARG A CA 1
ATOM 799 C C . ARG A 1 102 ? -13.316 -0.499 14.644 1.00 97.94 102 ARG A C 1
ATOM 801 O O . ARG A 1 102 ? -14.279 -0.906 13.998 1.00 97.94 102 ARG A O 1
ATOM 808 N N . VAL A 1 103 ? -12.179 -0.103 14.069 1.00 98.62 103 VAL A N 1
ATOM 809 C CA . VAL A 1 103 ? -11.999 -0.079 12.605 1.00 98.62 103 VAL A CA 1
ATOM 810 C C . VAL A 1 103 ? -12.251 -1.453 11.991 1.00 98.62 103 VAL A C 1
ATOM 812 O O . VAL A 1 103 ? -12.993 -1.556 11.012 1.00 98.62 103 VAL A O 1
ATOM 815 N N . LEU A 1 104 ? -11.679 -2.512 12.576 1.00 98.06 104 LEU A N 1
ATOM 816 C CA . LEU A 1 104 ? -11.852 -3.875 12.069 1.00 98.06 104 LEU A CA 1
ATOM 817 C C . LEU A 1 104 ? -13.292 -4.365 12.234 1.00 98.06 104 LEU A C 1
ATOM 819 O O . LEU A 1 104 ? -13.857 -4.898 11.279 1.00 98.06 104 LEU A O 1
ATOM 823 N N . ARG A 1 105 ? -13.895 -4.172 13.412 1.00 97.19 105 ARG A N 1
ATOM 824 C CA . ARG A 1 105 ? -15.251 -4.646 13.725 1.00 97.19 105 ARG A CA 1
ATOM 825 C C . ARG A 1 105 ? -16.323 -3.924 12.908 1.00 97.19 105 ARG A C 1
ATOM 827 O O . ARG A 1 105 ? -17.170 -4.584 12.315 1.00 97.19 105 ARG A O 1
ATOM 834 N N . ASP A 1 106 ? -16.268 -2.595 12.862 1.00 97.50 106 ASP A N 1
ATOM 835 C CA . ASP A 1 106 ? -17.319 -1.756 12.269 1.00 97.50 106 ASP A CA 1
ATOM 836 C C . ASP A 1 106 ? -17.075 -1.497 10.772 1.00 97.50 106 ASP A C 1
ATOM 838 O O . ASP A 1 106 ? -17.941 -0.967 10.081 1.00 97.50 106 ASP A O 1
ATOM 842 N N . GLY A 1 107 ? -15.906 -1.886 10.249 1.00 97.19 107 GLY A N 1
ATOM 843 C CA . GLY A 1 107 ? -15.576 -1.746 8.834 1.00 97.19 107 GLY A CA 1
ATOM 844 C C . GLY A 1 107 ? -15.384 -0.294 8.402 1.00 97.19 107 GLY A C 1
ATOM 845 O O . GLY A 1 107 ? -15.860 0.090 7.336 1.00 97.19 107 GLY A O 1
ATOM 846 N N . VAL A 1 108 ? -14.678 0.502 9.212 1.00 98.44 108 VAL A N 1
ATOM 847 C CA . VAL A 1 108 ? -14.264 1.875 8.871 1.00 98.44 108 VAL A CA 1
ATOM 848 C C . VAL A 1 108 ? -13.230 1.791 7.748 1.00 98.44 108 VAL A C 1
ATOM 850 O O . VAL A 1 108 ? -12.064 1.485 7.991 1.00 98.44 108 VAL A O 1
ATOM 853 N N . MET A 1 109 ? -13.666 1.970 6.501 1.00 98.50 109 MET A N 1
ATOM 854 C CA . MET A 1 109 ? -12.867 1.732 5.298 1.00 98.50 109 MET A CA 1
ATOM 855 C C . MET A 1 109 ? -12.766 2.975 4.440 1.00 98.50 109 MET A C 1
ATOM 857 O O . MET A 1 109 ? -13.748 3.686 4.234 1.00 98.50 109 MET A O 1
ATOM 861 N N . ILE A 1 110 ? -11.587 3.153 3.854 1.00 98.19 110 ILE A N 1
ATOM 862 C CA . ILE A 1 110 ? -11.370 4.065 2.738 1.00 98.19 110 ILE A CA 1
ATOM 863 C C . ILE A 1 110 ? -11.550 3.265 1.459 1.00 98.19 110 ILE A C 1
ATOM 865 O O . ILE A 1 110 ? -10.892 2.242 1.259 1.00 98.19 110 ILE A O 1
ATOM 869 N N . LEU A 1 111 ? -12.433 3.731 0.587 1.00 97.00 111 LEU A N 1
ATOM 870 C CA . LEU A 1 111 ? -12.621 3.157 -0.736 1.00 97.00 111 LEU A CA 1
ATOM 871 C C . LEU A 1 111 ? -11.932 4.045 -1.778 1.00 97.00 111 LEU A C 1
ATOM 873 O O . LEU A 1 111 ? -12.026 5.269 -1.671 1.00 97.00 111 LEU A O 1
ATOM 877 N N . PRO A 1 112 ? -11.230 3.452 -2.758 1.00 93.00 112 PRO A N 1
ATOM 878 C CA . PRO A 1 112 ? -10.458 4.181 -3.751 1.00 93.00 112 PRO A CA 1
ATOM 879 C C . PRO A 1 112 ? -11.351 4.906 -4.773 1.00 93.00 112 PRO A C 1
ATOM 881 O O . PRO A 1 112 ? -12.496 4.512 -5.006 1.00 93.00 112 PRO A O 1
ATOM 884 N N . SER A 1 113 ? -10.856 5.961 -5.423 1.00 87.94 113 SER A N 1
ATOM 885 C CA . SER A 1 113 ? -9.453 6.415 -5.466 1.00 87.94 113 SER A CA 1
ATOM 886 C C . SER A 1 113 ? -9.259 7.813 -4.887 1.00 87.94 113 SER A C 1
ATOM 888 O O . SER A 1 113 ? -10.001 8.743 -5.203 1.00 87.94 113 SER A O 1
ATOM 890 N N . VAL A 1 114 ? -8.229 7.967 -4.049 1.00 86.50 114 VAL A N 1
ATOM 891 C CA . VAL A 1 114 ? -7.839 9.259 -3.451 1.00 86.50 114 VAL A CA 1
ATOM 892 C C . VAL A 1 114 ? -7.152 10.146 -4.488 1.00 86.50 114 VAL A C 1
ATOM 894 O O . VAL A 1 114 ? -7.437 11.339 -4.553 1.00 86.50 114 VAL A O 1
ATOM 897 N N . GLU A 1 115 ? -6.287 9.561 -5.324 1.00 87.69 115 GLU A N 1
ATOM 898 C CA . GLU A 1 115 ? -5.664 10.221 -6.472 1.00 87.69 115 GLU A CA 1
ATOM 899 C C . GLU A 1 115 ? -6.289 9.677 -7.776 1.00 87.69 115 GLU A C 1
ATOM 901 O O . GLU A 1 115 ? -5.890 8.611 -8.250 1.00 87.69 115 GLU A O 1
ATOM 906 N N . PRO A 1 116 ? -7.274 10.371 -8.386 1.00 78.94 116 PRO A N 1
ATOM 907 C CA . PRO A 1 116 ? -8.134 9.801 -9.435 1.00 78.94 116 PRO A CA 1
ATOM 908 C C . PRO A 1 116 ? -7.412 9.329 -10.706 1.00 78.94 116 PRO A C 1
ATOM 910 O O . PRO A 1 116 ? -7.954 8.514 -11.456 1.00 78.94 116 PRO A O 1
ATOM 913 N N . GLY A 1 117 ? -6.213 9.863 -10.966 1.00 79.94 117 GLY A N 1
ATOM 914 C CA . GLY A 1 117 ? -5.380 9.537 -12.127 1.00 79.94 117 GLY A CA 1
ATOM 915 C C . GLY A 1 117 ? -4.345 8.434 -11.886 1.00 79.94 117 GLY A C 1
ATOM 916 O O . GLY A 1 117 ? -3.476 8.232 -12.736 1.00 79.94 117 GLY A O 1
ATOM 917 N N . SER A 1 118 ? -4.377 7.756 -10.736 1.00 81.56 118 SER A N 1
ATOM 918 C CA . SER A 1 118 ? -3.383 6.747 -10.368 1.00 81.56 118 SER A CA 1
ATOM 919 C C . SER A 1 118 ? -4.002 5.472 -9.801 1.00 81.56 118 SER A C 1
ATOM 921 O O . SER A 1 118 ? -5.127 5.466 -9.314 1.00 81.56 118 SER A O 1
ATOM 923 N N . GLY A 1 119 ? -3.226 4.388 -9.836 1.00 85.69 119 GLY A N 1
ATOM 924 C CA . GLY A 1 119 ? -3.584 3.130 -9.203 1.00 85.69 119 GLY A CA 1
ATOM 925 C C . GLY A 1 119 ? -4.584 2.264 -9.969 1.00 85.69 119 GLY A C 1
ATOM 926 O O . GLY A 1 119 ? -4.916 2.539 -11.123 1.00 85.69 119 GLY A O 1
ATOM 927 N N . PRO A 1 120 ? -5.028 1.167 -9.334 1.00 85.06 120 PRO A N 1
ATOM 928 C CA . PRO A 1 120 ? -5.822 0.124 -9.978 1.00 85.06 120 PRO A CA 1
ATOM 929 C C . PRO A 1 120 ? -7.300 0.489 -10.201 1.00 85.06 120 PRO A C 1
ATOM 931 O O . PRO A 1 120 ? -7.998 -0.246 -10.894 1.00 85.06 120 PRO A O 1
ATOM 934 N N . PHE A 1 121 ? -7.787 1.614 -9.660 1.00 90.12 121 PHE A N 1
ATOM 935 C CA . PHE A 1 121 ? -9.203 2.007 -9.719 1.00 90.12 121 PHE A CA 1
ATOM 936 C C . PHE A 1 121 ? -9.405 3.412 -10.320 1.00 90.12 121 PHE A C 1
ATOM 938 O O . PHE A 1 121 ? -9.846 4.333 -9.624 1.00 90.12 121 PHE A O 1
ATOM 945 N N . PRO A 1 122 ? -9.090 3.626 -11.608 1.00 82.25 122 PRO A N 1
ATOM 946 C CA . PRO A 1 122 ? -9.211 4.942 -12.228 1.00 82.25 122 PRO A CA 1
ATOM 947 C C . PRO A 1 122 ? -10.665 5.441 -12.241 1.00 82.25 122 PRO A C 1
ATOM 949 O O . PRO A 1 122 ? -11.605 4.671 -12.439 1.00 82.25 122 PRO A O 1
ATOM 952 N N . GLY A 1 123 ? -10.849 6.751 -12.059 1.00 79.50 123 GLY A N 1
ATOM 953 C CA . GLY A 1 123 ? -12.150 7.414 -12.230 1.00 79.50 123 GLY A CA 1
ATOM 954 C C . GLY A 1 123 ? -13.177 7.194 -11.112 1.00 79.50 123 GLY A C 1
ATOM 955 O O . GLY A 1 123 ? -14.319 7.630 -11.252 1.00 79.50 123 GLY A O 1
ATOM 956 N N . ARG A 1 124 ? -12.801 6.554 -10.000 1.00 85.06 124 ARG A N 1
ATOM 957 C CA . ARG A 1 124 ? -13.657 6.420 -8.811 1.00 85.06 124 ARG A CA 1
ATOM 958 C C . ARG A 1 124 ? -13.264 7.452 -7.752 1.00 85.06 124 ARG A C 1
ATOM 960 O O . ARG A 1 124 ? -12.079 7.533 -7.441 1.00 85.06 124 ARG A O 1
ATOM 967 N N . PRO A 1 125 ? -14.203 8.232 -7.187 1.00 86.62 125 PRO A N 1
ATOM 968 C CA . PRO A 1 125 ? -13.884 9.147 -6.100 1.00 86.62 125 PRO A CA 1
ATOM 969 C C . PRO A 1 125 ? -13.721 8.390 -4.779 1.00 86.62 125 PRO A C 1
ATOM 971 O O . PRO A 1 125 ? -14.481 7.461 -4.488 1.00 86.62 125 PRO A O 1
ATOM 974 N N . MET A 1 126 ? -12.760 8.824 -3.965 1.00 93.19 126 MET A N 1
ATOM 975 C CA . MET A 1 126 ? -12.601 8.314 -2.608 1.00 93.19 126 MET A CA 1
ATOM 976 C C . MET A 1 126 ? -13.845 8.574 -1.754 1.00 93.19 126 MET A C 1
ATOM 978 O O . MET A 1 126 ? -14.476 9.629 -1.853 1.00 93.19 126 MET A O 1
ATOM 982 N N . ARG A 1 127 ? -14.185 7.602 -0.900 1.00 95.69 127 ARG A N 1
ATOM 983 C CA . ARG A 1 127 ? -15.205 7.750 0.147 1.00 95.69 127 ARG A CA 1
ATOM 984 C C . ARG A 1 127 ? -14.887 6.896 1.367 1.00 95.69 127 ARG A C 1
ATOM 986 O O . ARG A 1 127 ? -14.233 5.859 1.240 1.00 95.69 127 ARG A O 1
ATOM 993 N N . TRP A 1 128 ? -15.435 7.286 2.510 1.00 97.75 128 TRP A N 1
ATOM 994 C CA . TRP A 1 128 ? -15.510 6.439 3.695 1.00 97.75 128 TRP A CA 1
ATOM 995 C C . TRP A 1 128 ? -16.768 5.567 3.654 1.00 97.75 128 TRP A C 1
ATOM 997 O O . TRP A 1 128 ? -17.831 6.020 3.230 1.00 97.75 128 TRP A O 1
ATOM 1007 N N . THR A 1 129 ? -16.667 4.310 4.085 1.00 97.50 129 THR A N 1
ATOM 1008 C CA . THR A 1 129 ? -17.854 3.474 4.367 1.00 97.50 129 THR A CA 1
ATOM 1009 C C . THR A 1 129 ? -18.549 3.919 5.650 1.00 97.50 129 THR A C 1
ATOM 1011 O O . THR A 1 129 ? -19.774 3.971 5.717 1.00 97.50 129 THR A O 1
ATOM 1014 N N . VAL A 1 130 ? -17.744 4.254 6.655 1.00 96.12 130 VAL A N 1
ATOM 1015 C CA . VAL A 1 130 ? -18.121 4.795 7.957 1.00 96.12 130 VAL A CA 1
ATOM 1016 C C . VAL A 1 130 ? -17.085 5.860 8.283 1.00 96.12 130 VAL A C 1
ATOM 1018 O O . VAL A 1 130 ? -15.891 5.601 8.145 1.00 96.12 130 VAL A O 1
ATOM 1021 N N . GLU A 1 131 ? -17.524 7.048 8.691 1.00 97.00 131 GLU A N 1
ATOM 1022 C CA . GLU A 1 131 ? -16.598 8.109 9.092 1.00 97.00 131 GLU A CA 1
ATOM 1023 C C . GLU A 1 131 ? -15.831 7.701 10.366 1.00 97.00 131 GLU A C 1
ATOM 1025 O O . GLU A 1 131 ? -16.446 7.186 11.314 1.00 97.00 131 GLU A O 1
ATOM 1030 N N . PRO A 1 132 ? -14.502 7.911 10.417 1.00 97.50 132 PRO A N 1
ATOM 1031 C CA . PRO A 1 132 ? -13.725 7.654 11.621 1.00 97.50 132 PRO A CA 1
ATOM 1032 C C . PRO A 1 132 ? -14.177 8.604 12.738 1.00 97.50 132 PRO A C 1
ATOM 1034 O O . PRO A 1 132 ? -14.353 9.803 12.525 1.00 97.50 132 PRO A O 1
ATOM 1037 N N . ALA A 1 133 ? -14.362 8.071 13.945 1.00 97.44 133 ALA A N 1
ATOM 1038 C CA . ALA A 1 133 ? -14.732 8.867 15.115 1.00 97.44 133 ALA A CA 1
ATOM 1039 C C . ALA A 1 133 ? -13.509 9.493 15.795 1.00 97.44 133 ALA A C 1
ATOM 1041 O O . ALA A 1 133 ? -13.643 10.486 16.510 1.00 97.44 133 ALA A O 1
ATOM 1042 N N . THR A 1 134 ? -12.324 8.916 15.581 1.00 98.12 134 THR A N 1
ATOM 1043 C CA . THR A 1 134 ? -11.056 9.413 16.117 1.00 98.12 134 THR A CA 1
ATOM 1044 C C . THR A 1 134 ? -10.009 9.518 15.012 1.00 98.12 134 THR A C 1
ATOM 1046 O O . THR A 1 134 ? -10.069 8.854 13.975 1.00 98.12 134 THR A O 1
ATOM 1049 N N . GLU A 1 135 ? -8.988 10.334 15.255 1.00 98.25 135 GLU A N 1
ATOM 1050 C CA . GLU A 1 135 ? -7.826 10.400 14.370 1.00 98.25 135 GLU A CA 1
ATOM 1051 C C . GLU A 1 135 ? -6.998 9.104 14.397 1.00 98.25 135 GLU A C 1
ATOM 1053 O O . GLU A 1 135 ? -6.401 8.737 13.389 1.00 98.25 135 GLU A O 1
ATOM 1058 N N . GLY A 1 136 ? -7.006 8.359 15.508 1.00 98.38 136 GLY A N 1
ATOM 1059 C CA . GLY A 1 136 ? -6.367 7.044 15.583 1.00 98.38 136 GLY A CA 1
ATOM 1060 C C . GLY A 1 136 ? -6.995 6.047 14.607 1.00 98.38 136 GLY A C 1
ATOM 1061 O O . GLY A 1 136 ? -6.283 5.404 13.832 1.00 98.38 136 GLY A O 1
ATOM 1062 N N . GLU A 1 137 ? -8.327 5.989 14.549 1.00 98.56 137 GLU A N 1
ATOM 1063 C CA . GLU A 1 137 ? -9.053 5.163 13.579 1.00 98.56 137 GLU A CA 1
ATOM 1064 C C . GLU A 1 137 ? -8.746 5.557 12.134 1.00 98.56 137 GLU A C 1
ATOM 1066 O O . GLU A 1 137 ? -8.503 4.680 11.302 1.00 98.56 137 GLU A O 1
ATOM 1071 N N . ARG A 1 138 ? -8.701 6.865 11.838 1.00 98.56 138 ARG A N 1
ATOM 1072 C CA . ARG A 1 138 ? -8.325 7.386 10.513 1.00 98.56 138 ARG A CA 1
ATOM 1073 C C . ARG A 1 138 ? -6.943 6.880 10.096 1.00 98.56 138 ARG A C 1
ATOM 1075 O O . ARG A 1 138 ? -6.791 6.382 8.981 1.00 98.56 138 ARG A O 1
ATOM 1082 N N . ILE A 1 139 ? -5.943 6.992 10.974 1.00 98.56 139 ILE A N 1
ATOM 1083 C CA . ILE A 1 139 ? -4.556 6.584 10.692 1.00 98.56 139 ILE A CA 1
ATOM 1084 C C . ILE A 1 139 ? -4.432 5.065 10.527 1.00 98.56 139 ILE A C 1
ATOM 1086 O O . ILE A 1 139 ? -3.697 4.586 9.653 1.00 98.56 139 ILE A O 1
ATOM 1090 N N . PHE A 1 140 ? -5.172 4.294 11.322 1.00 98.56 140 PHE A N 1
ATOM 1091 C CA . PHE A 1 140 ? -5.193 2.846 11.169 1.00 98.56 140 PHE A CA 1
ATOM 1092 C C . PHE A 1 140 ? -5.872 2.423 9.859 1.00 98.56 140 PHE A C 1
ATOM 1094 O O . PHE A 1 140 ? -5.268 1.692 9.075 1.00 98.56 140 PHE A O 1
ATOM 1101 N N . ALA A 1 141 ? -7.063 2.950 9.557 1.00 98.56 141 ALA A N 1
ATOM 1102 C CA . ALA A 1 141 ? -7.776 2.677 8.308 1.00 98.56 141 ALA A CA 1
ATOM 1103 C C . ALA A 1 141 ? -6.971 3.105 7.068 1.00 98.56 141 ALA A C 1
ATOM 1105 O O . ALA A 1 141 ? -6.952 2.383 6.072 1.00 98.56 141 ALA A O 1
ATOM 1106 N N . LEU A 1 142 ? -6.240 4.225 7.143 1.00 98.50 142 LEU A N 1
ATOM 1107 C CA . LEU A 1 142 ? -5.272 4.639 6.125 1.00 98.50 142 LEU A CA 1
ATOM 1108 C C . LEU A 1 142 ? -4.201 3.566 5.885 1.00 98.50 142 LEU A C 1
ATOM 1110 O O . LEU A 1 142 ? -3.912 3.219 4.740 1.00 98.50 142 LEU A O 1
ATOM 1114 N N . SER A 1 143 ? -3.624 3.019 6.952 1.00 98.44 143 SER A N 1
ATOM 1115 C CA . SER A 1 143 ? -2.588 1.986 6.840 1.00 98.44 143 SER A CA 1
ATOM 1116 C C . SER A 1 143 ? -3.129 0.708 6.187 1.00 98.44 143 SER A C 1
ATOM 1118 O O . SER A 1 143 ? -2.473 0.153 5.303 1.00 98.44 143 SER A O 1
ATOM 1120 N N . LEU A 1 144 ? -4.352 0.292 6.547 1.00 98.62 144 LEU A N 1
ATOM 1121 C CA . LEU A 1 144 ? -5.027 -0.852 5.921 1.00 98.62 144 LEU A CA 1
ATOM 1122 C C . LEU A 1 144 ? -5.346 -0.591 4.442 1.00 98.62 144 LEU A C 1
ATOM 1124 O O . LEU A 1 144 ? -5.101 -1.450 3.597 1.00 98.62 144 LEU A O 1
ATOM 1128 N N . TYR A 1 145 ? -5.848 0.602 4.115 1.00 98.38 145 TYR A N 1
ATOM 1129 C CA . TYR A 1 145 ? -6.154 1.015 2.745 1.00 98.38 145 TYR A CA 1
ATOM 1130 C C . TYR A 1 145 ? -4.925 0.963 1.835 1.00 98.38 145 TYR A C 1
ATOM 1132 O O . TYR A 1 145 ? -4.990 0.397 0.744 1.00 98.38 145 TYR A O 1
ATOM 1140 N N . LEU A 1 146 ? -3.786 1.493 2.289 1.00 98.06 146 LEU A N 1
ATOM 1141 C CA . LEU A 1 146 ? -2.547 1.436 1.514 1.00 98.06 146 LEU A CA 1
ATOM 1142 C C . LEU A 1 146 ? -2.118 -0.009 1.244 1.00 98.06 146 LEU A C 1
ATOM 1144 O O . LEU A 1 146 ? -1.692 -0.312 0.133 1.00 98.06 146 LEU A O 1
ATOM 1148 N N . ALA A 1 147 ? -2.259 -0.906 2.225 1.00 97.75 147 ALA A N 1
ATOM 1149 C CA . ALA A 1 147 ? -1.937 -2.320 2.048 1.00 97.75 147 ALA A CA 1
ATOM 1150 C C . ALA A 1 147 ? -2.885 -3.009 1.053 1.00 97.75 147 ALA A C 1
ATOM 1152 O O . ALA A 1 147 ? -2.426 -3.785 0.219 1.00 97.75 147 ALA A O 1
ATOM 1153 N N . LEU A 1 148 ? -4.180 -2.681 1.080 1.00 98.12 148 LEU A N 1
ATOM 1154 C CA . LEU A 1 148 ? -5.180 -3.188 0.132 1.00 98.12 148 LEU A CA 1
ATOM 1155 C C . LEU A 1 148 ? -4.934 -2.692 -1.300 1.00 98.12 148 LEU A C 1
ATOM 1157 O O . LEU A 1 148 ? -5.024 -3.467 -2.255 1.00 98.12 148 LEU A O 1
ATOM 1161 N N . MET A 1 149 ? -4.562 -1.420 -1.462 1.00 96.75 149 MET A N 1
ATOM 1162 C CA . MET A 1 149 ? -4.171 -0.853 -2.757 1.00 96.75 149 MET A CA 1
ATOM 1163 C C . MET A 1 149 ? -2.885 -1.492 -3.290 1.00 96.75 149 MET A C 1
ATOM 1165 O O . MET A 1 149 ? -2.813 -1.824 -4.478 1.00 96.75 149 MET A O 1
ATOM 1169 N N . THR A 1 150 ? -1.898 -1.727 -2.416 1.00 95.88 150 THR A N 1
ATOM 1170 C CA . THR A 1 150 ? -0.689 -2.487 -2.755 1.00 95.88 150 THR A CA 1
ATOM 1171 C C . THR A 1 150 ? -1.040 -3.908 -3.183 1.00 95.88 150 THR A C 1
ATOM 1173 O O . THR A 1 150 ? -0.608 -4.326 -4.254 1.00 95.88 150 THR A O 1
ATOM 1176 N N . GLU A 1 151 ? -1.846 -4.641 -2.411 1.00 95.69 151 GLU A N 1
ATOM 1177 C CA . GLU A 1 151 ? -2.214 -6.017 -2.758 1.00 95.69 151 GLU A CA 1
ATOM 1178 C C . GLU A 1 151 ? -3.000 -6.089 -4.066 1.00 95.69 151 GLU A C 1
ATOM 1180 O O . GLU A 1 151 ? -2.738 -6.957 -4.894 1.00 95.69 151 GLU A O 1
ATOM 1185 N N . THR A 1 152 ? -3.888 -5.128 -4.322 1.00 94.19 152 THR A N 1
ATOM 1186 C CA . THR A 1 152 ? -4.580 -5.036 -5.612 1.00 94.19 152 THR A CA 1
ATOM 1187 C C . THR A 1 152 ? -3.575 -4.878 -6.758 1.00 94.19 152 THR A C 1
ATOM 1189 O O . THR A 1 152 ? -3.665 -5.579 -7.765 1.00 94.19 152 THR A O 1
ATOM 1192 N N . CYS A 1 153 ? -2.578 -3.997 -6.607 1.00 88.56 153 CYS A N 1
ATOM 1193 C CA . CYS A 1 153 ? -1.515 -3.826 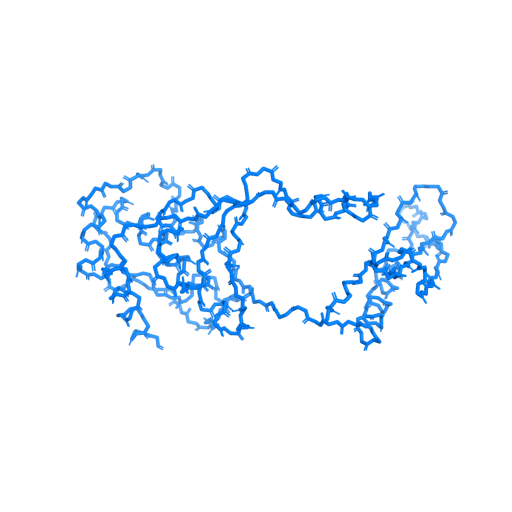-7.601 1.00 88.56 153 CYS A CA 1
ATOM 1194 C C . CYS A 1 153 ? -0.696 -5.111 -7.801 1.00 88.56 153 CYS A C 1
ATOM 1196 O O . CYS A 1 153 ? -0.380 -5.461 -8.937 1.00 88.56 153 CYS A O 1
ATOM 1198 N N . LEU A 1 154 ? -0.364 -5.819 -6.718 1.00 87.38 154 LEU A N 1
ATOM 1199 C CA . LEU A 1 154 ? 0.363 -7.087 -6.777 1.00 87.38 154 LEU A CA 1
ATOM 1200 C C . LEU A 1 154 ? -0.470 -8.161 -7.485 1.00 87.38 154 LEU A C 1
ATOM 1202 O O . LEU A 1 154 ? 0.022 -8.825 -8.391 1.00 87.38 154 LEU A O 1
ATOM 1206 N N . SER A 1 155 ? -1.751 -8.293 -7.158 1.00 88.81 155 SER A N 1
ATOM 1207 C CA . SER A 1 155 ? -2.651 -9.250 -7.806 1.00 88.81 155 SER A CA 1
ATOM 1208 C C . SER A 1 155 ? -2.749 -9.051 -9.328 1.00 88.81 155 SER A C 1
ATOM 1210 O O . SER A 1 155 ? -2.811 -10.035 -10.062 1.00 88.81 155 SER A O 1
ATOM 1212 N N . LEU A 1 156 ? -2.667 -7.809 -9.828 1.00 82.06 156 LEU A N 1
ATOM 1213 C CA . LEU A 1 156 ? -2.642 -7.523 -11.273 1.00 82.06 156 LEU A CA 1
ATOM 1214 C C . LEU A 1 156 ? -1.395 -8.063 -11.988 1.00 82.06 156 LEU A C 1
ATOM 1216 O O . LEU A 1 156 ? -1.450 -8.333 -13.187 1.00 82.06 156 LEU A O 1
ATOM 1220 N N . ILE A 1 157 ? -0.272 -8.187 -11.278 1.00 82.19 157 ILE A N 1
ATOM 1221 C CA . ILE A 1 157 ? 1.019 -8.580 -11.862 1.00 82.19 157 ILE A CA 1
ATOM 1222 C C . ILE A 1 157 ? 1.438 -10.013 -11.507 1.00 82.19 157 ILE A C 1
ATOM 1224 O O . ILE A 1 157 ? 2.396 -10.520 -12.086 1.00 82.19 157 ILE A O 1
ATOM 1228 N N . GLY A 1 158 ? 0.729 -10.666 -10.581 1.00 80.62 158 GLY A N 1
ATOM 1229 C CA . GLY A 1 158 ? 0.929 -12.067 -10.201 1.00 80.62 158 GLY A CA 1
ATOM 1230 C C . GLY A 1 158 ? 2.344 -12.399 -9.705 1.00 80.62 158 GLY A C 1
ATOM 1231 O O . GLY A 1 158 ? 2.975 -13.306 -10.258 1.00 80.62 158 GLY A O 1
ATOM 1232 N N . PRO A 1 159 ? 2.886 -11.686 -8.697 1.00 79.50 159 PRO A N 1
ATOM 1233 C CA . PRO A 1 159 ? 4.232 -11.933 -8.213 1.00 79.50 159 PRO A CA 1
ATOM 1234 C C . PRO A 1 159 ? 4.282 -13.276 -7.481 1.00 79.50 159 PRO A C 1
ATOM 1236 O O . PRO A 1 159 ? 3.322 -13.671 -6.817 1.00 79.50 159 PRO A O 1
ATOM 1239 N N . ARG A 1 160 ? 5.426 -13.957 -7.594 1.00 79.81 160 ARG A N 1
ATOM 1240 C CA . ARG A 1 160 ? 5.720 -15.217 -6.900 1.00 79.81 160 ARG A CA 1
ATOM 1241 C C . ARG A 1 160 ? 6.748 -14.973 -5.804 1.00 79.81 160 ARG A C 1
ATOM 1243 O O . ARG A 1 160 ? 7.760 -14.329 -6.080 1.00 79.81 160 ARG A O 1
ATOM 1250 N N . GLY A 1 161 ? 6.536 -15.569 -4.634 1.00 86.94 161 GLY A N 1
ATOM 1251 C CA . GLY A 1 161 ? 7.452 -15.442 -3.502 1.00 86.94 161 GLY A CA 1
ATOM 1252 C C . GLY A 1 161 ? 7.169 -14.211 -2.632 1.00 86.94 161 GLY A C 1
ATOM 1253 O O . GLY A 1 161 ? 6.171 -13.511 -2.854 1.00 86.94 161 GLY A O 1
ATOM 1254 N N . PRO A 1 162 ? 8.023 -13.967 -1.622 1.00 89.31 162 PRO A N 1
ATOM 1255 C CA . PRO A 1 162 ? 7.788 -12.928 -0.635 1.00 89.31 162 PRO A CA 1
ATOM 1256 C C . PRO A 1 162 ? 7.810 -11.538 -1.267 1.00 89.31 162 PRO A C 1
ATOM 1258 O O . PRO A 1 162 ? 8.587 -11.243 -2.179 1.00 89.31 162 PRO A O 1
ATOM 1261 N N . VAL A 1 163 ? 6.955 -10.659 -0.750 1.00 91.75 163 VAL A N 1
ATOM 1262 C CA . VAL A 1 163 ? 6.941 -9.247 -1.138 1.00 91.75 163 VAL A CA 1
ATOM 1263 C C . VAL A 1 163 ? 7.937 -8.491 -0.274 1.00 91.75 163 VAL A C 1
ATOM 1265 O O . VAL A 1 163 ? 7.759 -8.412 0.938 1.00 91.75 163 VAL A O 1
ATOM 1268 N N . ILE A 1 164 ? 8.950 -7.889 -0.893 1.00 91.44 164 ILE A N 1
ATOM 1269 C CA . ILE A 1 164 ? 9.906 -7.025 -0.196 1.00 91.44 164 ILE A CA 1
ATOM 1270 C C . ILE A 1 164 ? 9.356 -5.596 -0.175 1.00 91.44 164 ILE A C 1
ATOM 1272 O O . ILE A 1 164 ? 9.113 -4.994 -1.223 1.00 91.44 164 ILE A O 1
ATOM 1276 N N . VAL A 1 165 ? 9.160 -5.046 1.021 1.00 91.62 165 VAL A N 1
ATOM 1277 C CA . VAL A 1 165 ? 8.725 -3.665 1.240 1.00 91.62 165 VAL A CA 1
ATOM 1278 C C . VAL A 1 165 ? 9.932 -2.800 1.588 1.00 91.62 165 VAL A C 1
ATOM 1280 O O . VAL A 1 165 ? 10.637 -3.033 2.570 1.00 91.62 165 VAL A O 1
ATOM 1283 N N . GLU A 1 166 ? 10.122 -1.751 0.794 1.00 85.69 166 GLU A N 1
ATOM 1284 C CA . GLU A 1 166 ? 11.151 -0.729 0.983 1.00 85.69 166 GLU A CA 1
ATOM 1285 C C . GLU A 1 166 ? 10.538 0.654 1.251 1.00 85.69 166 GLU A C 1
ATOM 1287 O O . GLU A 1 166 ? 9.344 0.902 1.057 1.00 85.69 166 GLU A O 1
ATOM 1292 N N . GLY A 1 167 ? 11.385 1.592 1.680 1.00 84.44 167 GLY A N 1
ATOM 1293 C CA . GLY A 1 167 ? 11.004 2.987 1.881 1.00 84.44 167 GLY A CA 1
ATOM 1294 C C . GLY A 1 167 ? 10.233 3.240 3.185 1.00 84.44 167 GLY A C 1
ATOM 1295 O O . GLY A 1 167 ? 10.253 2.422 4.103 1.00 84.44 167 GLY A O 1
ATOM 1296 N N . PRO A 1 168 ? 9.577 4.408 3.325 1.00 87.25 168 PRO A N 1
ATOM 1297 C CA . PRO A 1 168 ? 8.9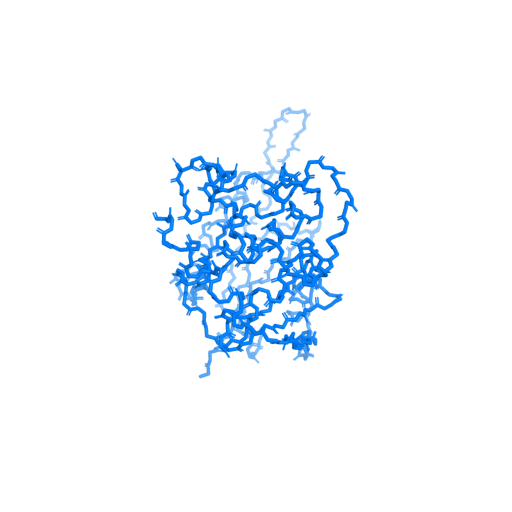48 4.810 4.585 1.00 87.25 168 PRO A CA 1
ATOM 1298 C C . PRO A 1 168 ? 7.877 3.843 5.107 1.00 87.25 168 PRO A C 1
ATOM 1300 O O . PRO A 1 168 ? 7.751 3.689 6.321 1.00 87.25 168 PRO A O 1
ATOM 1303 N N . PHE A 1 169 ? 7.144 3.161 4.220 1.00 90.19 169 PHE A N 1
ATOM 1304 C CA . PHE A 1 169 ? 6.105 2.202 4.613 1.00 90.19 169 PHE A CA 1
ATOM 1305 C C . PHE A 1 169 ? 6.655 0.910 5.223 1.00 90.19 169 PHE A C 1
ATOM 1307 O O . PHE A 1 169 ? 5.936 0.266 5.981 1.00 90.19 169 PHE A O 1
ATOM 1314 N N . ALA A 1 170 ? 7.940 0.591 5.028 1.00 91.12 170 ALA A N 1
ATOM 1315 C CA . ALA A 1 170 ? 8.602 -0.500 5.748 1.00 91.12 170 ALA A CA 1
ATOM 1316 C C . ALA A 1 170 ? 8.678 -0.264 7.272 1.00 91.12 170 ALA A C 1
ATOM 1318 O O . ALA A 1 170 ? 9.022 -1.169 8.021 1.00 91.12 170 ALA A O 1
ATOM 1319 N N . ARG A 1 171 ? 8.352 0.945 7.757 1.00 90.69 171 ARG A N 1
ATOM 1320 C CA . ARG A 1 171 ? 8.243 1.264 9.193 1.00 90.69 171 ARG A CA 1
ATOM 1321 C C . ARG A 1 171 ? 6.799 1.362 9.694 1.00 90.69 171 ARG A C 1
ATOM 1323 O O . ARG A 1 171 ? 6.589 1.658 10.868 1.00 90.69 171 ARG A O 1
ATOM 1330 N N . ASN A 1 172 ? 5.806 1.159 8.828 1.00 94.06 172 ASN A N 1
ATOM 1331 C CA . ASN A 1 172 ? 4.400 1.185 9.216 1.00 94.06 172 ASN A CA 1
ATOM 1332 C C . ASN A 1 172 ? 3.941 -0.236 9.575 1.00 94.06 172 ASN A C 1
ATOM 1334 O O . ASN A 1 172 ? 3.624 -1.038 8.699 1.00 94.06 172 ASN A O 1
ATOM 1338 N N . ALA A 1 173 ? 3.900 -0.533 10.875 1.00 95.06 173 ALA A N 1
ATOM 1339 C CA . ALA A 1 173 ? 3.543 -1.856 11.381 1.00 95.06 173 ALA A CA 1
ATOM 1340 C C . ALA A 1 173 ? 2.126 -2.297 10.979 1.00 95.06 173 ALA A C 1
ATOM 1342 O O . ALA A 1 173 ? 1.936 -3.459 10.636 1.00 95.06 173 ALA A O 1
ATOM 1343 N N . ASP A 1 174 ? 1.150 -1.384 10.966 1.00 96.69 174 ASP A N 1
ATOM 1344 C CA . ASP A 1 174 ? -0.241 -1.708 10.631 1.00 96.69 174 ASP A CA 1
ATOM 1345 C C . ASP A 1 174 ? -0.400 -2.014 9.124 1.00 96.69 174 ASP A C 1
ATOM 1347 O O . ASP A 1 174 ? -1.102 -2.953 8.747 1.00 96.69 174 ASP A O 1
ATOM 1351 N N . TYR A 1 175 ? 0.325 -1.290 8.260 1.00 97.50 175 TYR A N 1
ATOM 1352 C CA . TYR A 1 175 ? 0.418 -1.581 6.820 1.00 97.50 175 TYR A CA 1
ATOM 1353 C C . TYR A 1 175 ? 1.057 -2.951 6.556 1.00 97.50 175 TYR A C 1
ATOM 1355 O O . TYR A 1 175 ? 0.514 -3.764 5.807 1.00 97.50 175 TYR A O 1
ATOM 1363 N N . LEU A 1 176 ? 2.207 -3.218 7.185 1.00 96.50 176 LEU A N 1
ATOM 1364 C CA . LEU A 1 176 ? 2.918 -4.487 7.029 1.00 96.50 176 LEU A CA 1
ATOM 1365 C C . LEU A 1 176 ? 2.089 -5.656 7.554 1.00 96.50 176 LEU A C 1
ATOM 1367 O O . LEU A 1 176 ? 2.081 -6.723 6.938 1.00 96.50 176 LEU A O 1
ATOM 1371 N N . ALA A 1 177 ? 1.364 -5.443 8.654 1.00 96.44 177 ALA A N 1
ATOM 1372 C CA . ALA A 1 177 ? 0.507 -6.459 9.228 1.00 96.44 177 ALA A CA 1
ATOM 1373 C C . ALA A 1 177 ? -0.633 -6.844 8.280 1.00 96.44 177 ALA A C 1
ATOM 1375 O O . ALA A 1 177 ? -0.844 -8.026 8.011 1.00 96.44 177 ALA A O 1
ATOM 1376 N N . MET A 1 178 ? -1.301 -5.843 7.704 1.00 97.62 178 MET A N 1
ATOM 1377 C CA . MET A 1 178 ? -2.360 -6.062 6.724 1.00 97.62 178 MET A CA 1
ATOM 1378 C C . MET A 1 178 ? -1.845 -6.758 5.464 1.00 97.62 178 MET A C 1
ATOM 1380 O O . MET A 1 178 ? -2.448 -7.724 5.008 1.00 97.62 178 MET A O 1
ATOM 1384 N N . LEU A 1 179 ? -0.713 -6.314 4.911 1.00 96.06 179 LEU A N 1
ATOM 1385 C CA . LEU A 1 179 ? -0.150 -6.933 3.711 1.00 96.06 179 LEU A CA 1
ATOM 1386 C C . LEU A 1 179 ? 0.263 -8.390 3.976 1.00 96.06 179 LEU A C 1
ATOM 1388 O O . LEU A 1 179 ? -0.056 -9.275 3.187 1.00 96.06 179 LEU A O 1
ATOM 1392 N N . SER A 1 180 ? 0.904 -8.664 5.115 1.00 95.69 180 SER A N 1
ATOM 1393 C CA . SER A 1 180 ? 1.279 -10.024 5.530 1.00 95.69 180 SER A CA 1
ATOM 1394 C C . SER A 1 180 ? 0.053 -10.921 5.760 1.00 95.69 180 SER A C 1
ATOM 1396 O O . SER A 1 180 ? 0.070 -12.089 5.376 1.00 95.69 180 SER A O 1
ATOM 1398 N N . ALA A 1 181 ? -1.065 -10.378 6.259 1.00 95.94 181 ALA A N 1
ATOM 1399 C CA . ALA A 1 181 ? -2.318 -11.126 6.393 1.00 95.94 181 ALA A CA 1
ATOM 1400 C C . ALA A 1 181 ? -2.895 -11.615 5.045 1.00 95.94 181 ALA A C 1
ATOM 1402 O O . ALA A 1 181 ? -3.601 -12.633 5.025 1.00 95.94 181 ALA A O 1
ATOM 1403 N N . LEU A 1 182 ? -2.597 -10.909 3.945 1.00 94.62 182 LEU A N 1
ATOM 1404 C CA . LEU A 1 182 ? -3.081 -11.196 2.588 1.00 94.62 182 LEU A CA 1
ATOM 1405 C C . LEU A 1 182 ? -2.104 -12.037 1.749 1.00 94.62 182 LEU A C 1
ATOM 1407 O O . LEU A 1 182 ? -2.537 -12.756 0.849 1.00 94.62 182 LEU A O 1
ATOM 1411 N N . ARG A 1 183 ? -0.796 -11.976 2.028 1.00 91.38 183 ARG A N 1
ATOM 1412 C CA . ARG A 1 183 ? 0.243 -12.666 1.245 1.00 91.38 183 ARG A CA 1
ATOM 1413 C C . ARG A 1 183 ? 0.623 -14.012 1.858 1.00 91.38 183 ARG A C 1
ATOM 1415 O O . ARG A 1 183 ? 1.379 -14.067 2.822 1.00 91.38 183 ARG A O 1
ATOM 1422 N N . ALA A 1 184 ? 0.199 -15.107 1.229 1.00 87.12 184 ALA A N 1
ATOM 1423 C CA . ALA A 1 184 ? 0.597 -16.459 1.641 1.00 87.12 184 ALA A CA 1
ATOM 1424 C C . ALA A 1 184 ? 2.115 -16.707 1.531 1.00 87.12 184 ALA A C 1
ATOM 1426 O O . ALA A 1 184 ? 2.689 -17.386 2.377 1.00 87.12 184 ALA A O 1
ATOM 1427 N N . ASP A 1 185 ? 2.763 -16.115 0.524 1.00 86.69 185 ASP A N 1
ATOM 1428 C CA . ASP A 1 185 ? 4.210 -16.237 0.298 1.00 86.69 185 ASP A CA 1
ATOM 1429 C C . ASP A 1 185 ? 5.053 -15.358 1.245 1.00 86.69 185 ASP A C 1
ATOM 1431 O O . ASP A 1 185 ? 6.281 -15.365 1.170 1.00 86.69 185 ASP A O 1
ATOM 1435 N N . GLY A 1 186 ? 4.406 -14.599 2.134 1.00 90.81 186 GLY A N 1
ATOM 1436 C CA . GLY A 1 186 ? 5.061 -13.746 3.117 1.00 90.81 186 GLY A CA 1
ATOM 1437 C C . GLY A 1 186 ? 5.393 -12.336 2.625 1.00 90.81 186 GLY A C 1
ATOM 1438 O O . GLY A 1 186 ? 5.262 -11.976 1.451 1.00 90.81 186 GLY A O 1
ATOM 1439 N N . VAL A 1 187 ? 5.810 -11.517 3.586 1.00 93.38 187 VAL A N 1
ATOM 1440 C CA . VAL A 1 187 ? 6.262 -10.138 3.394 1.00 93.38 187 VAL A CA 1
ATOM 1441 C C . VAL A 1 187 ? 7.578 -9.981 4.133 1.00 93.38 187 VAL A C 1
ATOM 1443 O O . VAL A 1 187 ? 7.724 -10.465 5.255 1.00 93.38 187 VAL A O 1
ATOM 1446 N N . GLU A 1 188 ? 8.515 -9.280 3.520 1.00 92.94 188 GLU A N 1
ATOM 1447 C CA . GLU A 1 188 ? 9.811 -8.963 4.095 1.00 92.94 188 GLU A CA 1
ATOM 1448 C C . GLU A 1 188 ? 10.057 -7.455 4.030 1.00 92.94 188 GLU A C 1
ATOM 1450 O O . GLU A 1 188 ? 9.474 -6.747 3.209 1.00 92.94 188 GLU A O 1
ATOM 1455 N N . THR A 1 189 ? 10.933 -6.947 4.889 1.00 90.12 189 THR A N 1
ATOM 1456 C CA . THR A 1 189 ? 11.360 -5.544 4.868 1.00 90.12 189 THR A CA 1
ATOM 1457 C C . THR A 1 189 ? 12.861 -5.447 4.659 1.00 90.12 189 THR A C 1
ATOM 1459 O O . THR A 1 189 ? 13.619 -6.252 5.198 1.00 90.12 189 THR A O 1
ATOM 1462 N N . ALA A 1 190 ? 13.299 -4.452 3.889 1.00 81.69 190 ALA A N 1
ATOM 1463 C CA . ALA A 1 190 ? 14.710 -4.096 3.780 1.00 81.69 190 ALA A CA 1
ATOM 1464 C C . ALA A 1 190 ? 14.949 -2.775 4.524 1.00 81.69 190 ALA A C 1
ATOM 1466 O O . ALA A 1 190 ? 14.421 -1.721 4.161 1.00 81.69 190 ALA A O 1
ATOM 1467 N N . SER A 1 191 ? 15.723 -2.837 5.608 1.00 62.94 191 SER A N 1
ATOM 1468 C CA . SER A 1 191 ? 15.801 -1.774 6.616 1.00 62.94 191 SER A CA 1
ATOM 1469 C C . SER A 1 191 ? 16.817 -0.663 6.313 1.00 62.94 191 SER A C 1
ATOM 1471 O O . SER A 1 191 ? 16.726 0.399 6.929 1.00 62.94 191 SER A O 1
ATOM 1473 N N . SER A 1 192 ? 17.764 -0.837 5.375 1.00 56.22 192 SER A N 1
ATOM 1474 C CA . SER A 1 192 ? 18.914 0.090 5.298 1.00 56.22 192 SER A CA 1
ATOM 1475 C C . SER A 1 192 ? 19.437 0.495 3.913 1.00 56.22 192 SER A C 1
ATOM 1477 O O . SER A 1 192 ? 20.472 1.162 3.844 1.00 56.22 192 SER A O 1
ATOM 1479 N N . ALA A 1 193 ? 18.772 0.163 2.810 1.00 53.91 193 ALA A N 1
ATOM 1480 C CA . ALA A 1 193 ? 19.268 0.539 1.490 1.00 53.91 193 ALA A CA 1
ATOM 1481 C C . ALA A 1 193 ? 18.145 1.000 0.574 1.00 53.91 193 ALA A C 1
ATOM 1483 O O . ALA A 1 193 ? 17.155 0.303 0.401 1.00 53.91 193 ALA A O 1
ATOM 1484 N N . THR A 1 194 ? 18.324 2.147 -0.080 1.00 58.44 194 THR A N 1
ATOM 1485 C CA . THR A 1 194 ? 17.648 2.384 -1.354 1.00 58.44 194 THR A CA 1
ATOM 1486 C C . THR A 1 194 ? 18.088 1.262 -2.292 1.00 58.44 194 THR A C 1
ATOM 1488 O O . THR A 1 194 ? 19.257 1.247 -2.696 1.00 58.44 194 THR A O 1
ATOM 1491 N N . GLY A 1 195 ? 17.188 0.331 -2.637 1.00 61.19 195 GLY A N 1
ATOM 1492 C CA . GLY A 1 195 ? 17.494 -0.802 -3.517 1.00 61.19 195 GLY A CA 1
ATOM 1493 C C . GLY A 1 195 ? 18.161 -0.369 -4.826 1.00 61.19 195 GLY A C 1
ATOM 1494 O O . GLY A 1 195 ? 19.021 -1.065 -5.356 1.00 61.19 195 GLY A O 1
ATOM 1495 N N . THR A 1 196 ? 17.886 0.856 -5.283 1.00 66.38 196 THR A N 1
ATOM 1496 C CA . THR A 1 196 ? 18.553 1.501 -6.421 1.00 66.38 196 THR A CA 1
ATOM 1497 C C . THR A 1 196 ? 20.070 1.652 -6.247 1.00 66.38 196 THR A C 1
ATOM 1499 O O . THR A 1 196 ? 20.829 1.347 -7.166 1.00 66.38 196 THR A O 1
ATOM 1502 N N . SER A 1 197 ? 20.534 2.120 -5.085 1.00 66.56 197 SER A N 1
ATOM 1503 C CA . SER A 1 197 ? 21.962 2.351 -4.821 1.00 66.56 197 SER A CA 1
ATOM 1504 C C . SER A 1 197 ? 22.711 1.036 -4.640 1.00 66.56 197 SER A C 1
ATOM 1506 O O . SER A 1 197 ? 23.796 0.867 -5.191 1.00 66.56 197 SER A O 1
ATOM 1508 N N . VAL A 1 198 ? 22.116 0.084 -3.914 1.00 64.44 198 VAL A N 1
ATOM 1509 C CA . VAL A 1 198 ? 22.690 -1.261 -3.757 1.00 64.44 198 VAL A CA 1
ATOM 1510 C C . VAL A 1 198 ? 22.721 -1.988 -5.091 1.00 64.44 198 VAL A C 1
ATOM 1512 O O . VAL A 1 198 ? 23.760 -2.537 -5.438 1.00 64.44 198 VAL A O 1
ATOM 1515 N N . GLY A 1 199 ? 21.655 -1.896 -5.887 1.00 64.94 199 GLY A N 1
ATOM 1516 C CA . GLY A 1 199 ? 21.634 -2.404 -7.253 1.00 64.94 199 GLY A CA 1
ATOM 1517 C C . GLY A 1 199 ? 22.805 -1.855 -8.064 1.00 64.94 199 GLY A C 1
ATOM 1518 O O . GLY A 1 199 ? 23.591 -2.635 -8.586 1.00 64.94 199 GLY A O 1
ATOM 1519 N N . ALA A 1 200 ? 23.004 -0.531 -8.085 1.00 68.75 200 ALA A N 1
ATOM 1520 C CA . ALA A 1 200 ? 24.131 0.100 -8.780 1.00 68.75 200 ALA A CA 1
ATOM 1521 C C . ALA A 1 200 ? 25.508 -0.408 -8.301 1.00 68.75 200 ALA A C 1
ATOM 1523 O O . ALA A 1 200 ? 26.414 -0.603 -9.115 1.00 68.75 200 ALA A O 1
ATOM 1524 N N . VAL A 1 201 ? 25.661 -0.657 -6.997 1.00 66.31 201 VAL A N 1
ATOM 1525 C CA . VAL A 1 201 ? 26.882 -1.231 -6.410 1.00 66.31 201 VAL A CA 1
ATOM 1526 C C . VAL A 1 201 ? 27.072 -2.690 -6.828 1.00 66.31 201 VAL A C 1
ATOM 1528 O O . VAL A 1 201 ? 28.176 -3.056 -7.226 1.00 66.31 201 VAL A O 1
ATOM 1531 N N . MET A 1 202 ? 26.015 -3.506 -6.816 1.00 64.62 202 MET A N 1
ATOM 1532 C CA . MET A 1 202 ? 26.053 -4.893 -7.297 1.00 64.62 202 MET A CA 1
ATOM 1533 C C . MET A 1 202 ? 26.448 -4.973 -8.774 1.00 64.62 202 MET A C 1
ATOM 1535 O O . MET A 1 202 ? 27.046 -5.959 -9.184 1.00 64.62 202 MET A O 1
ATOM 1539 N N . LEU A 1 203 ? 26.184 -3.924 -9.563 1.00 67.94 203 LEU A N 1
ATOM 1540 C CA . LEU A 1 203 ? 26.654 -3.870 -10.947 1.00 67.94 203 LEU A CA 1
ATOM 1541 C C . LEU A 1 203 ? 28.164 -3.676 -11.081 1.00 67.94 203 LEU A C 1
ATOM 1543 O O . LEU A 1 203 ? 28.747 -4.018 -12.107 1.00 67.94 203 LEU A O 1
ATOM 1547 N N . CYS A 1 204 ? 28.779 -3.056 -10.077 1.00 71.06 204 CYS A N 1
ATOM 1548 C CA . CYS A 1 204 ? 30.194 -2.709 -10.087 1.00 71.06 204 CYS A CA 1
ATOM 1549 C C . CYS A 1 204 ? 31.058 -3.740 -9.351 1.00 71.06 204 CYS A C 1
ATOM 1551 O O . CYS A 1 204 ? 32.264 -3.787 -9.585 1.00 71.06 204 CYS A O 1
ATOM 1553 N N . LEU A 1 205 ? 30.469 -4.529 -8.447 1.00 67.81 205 LEU A N 1
ATOM 1554 C CA . LEU A 1 205 ? 31.171 -5.506 -7.619 1.00 67.81 205 LEU A CA 1
ATOM 1555 C C . LEU A 1 205 ? 30.868 -6.933 -8.092 1.00 67.81 205 LEU A C 1
ATOM 1557 O O . LEU A 1 205 ? 29.720 -7.361 -8.066 1.00 67.81 205 LEU A O 1
ATOM 1561 N N . GLU A 1 206 ? 31.910 -7.707 -8.416 1.00 55.03 206 GLU A N 1
ATOM 1562 C CA . GLU A 1 206 ? 31.819 -9.112 -8.873 1.00 55.03 206 GLU A CA 1
ATOM 1563 C C . GLU A 1 206 ? 31.093 -10.056 -7.889 1.00 55.03 206 GLU A C 1
ATOM 1565 O O . GLU A 1 206 ? 30.694 -11.158 -8.260 1.00 55.03 206 GLU A O 1
ATOM 1570 N N . LYS A 1 207 ? 30.917 -9.642 -6.625 1.00 57.94 207 LYS A N 1
ATOM 1571 C CA . LYS A 1 207 ? 30.211 -10.383 -5.566 1.00 57.94 207 LYS A CA 1
ATOM 1572 C C . LYS A 1 207 ? 29.319 -9.470 -4.721 1.00 57.94 207 LYS A C 1
ATOM 1574 O O . LYS A 1 207 ? 29.425 -9.444 -3.496 1.00 57.94 207 LYS A O 1
ATOM 1579 N N . GLY A 1 208 ? 28.465 -8.678 -5.361 1.00 55.81 208 GLY A N 1
ATOM 1580 C CA . GLY A 1 208 ? 27.414 -7.964 -4.638 1.00 55.81 208 GLY A CA 1
ATOM 1581 C C . GLY A 1 208 ? 26.427 -8.950 -4.003 1.00 55.81 208 GLY A C 1
ATOM 1582 O O . GLY A 1 208 ? 25.765 -9.697 -4.718 1.00 55.81 208 GLY A O 1
ATOM 1583 N N . ALA A 1 209 ? 26.332 -8.975 -2.672 1.00 61.81 209 ALA A N 1
ATOM 1584 C CA . ALA A 1 209 ? 25.283 -9.720 -1.982 1.00 61.81 209 ALA A CA 1
ATOM 1585 C C . ALA A 1 209 ? 23.955 -8.960 -2.089 1.00 61.81 209 ALA A C 1
ATOM 1587 O O . ALA A 1 209 ? 23.939 -7.729 -2.014 1.00 61.81 209 ALA A O 1
ATOM 1588 N N . ALA A 1 210 ? 22.851 -9.693 -2.243 1.00 65.12 210 ALA A N 1
ATOM 1589 C CA . ALA A 1 210 ? 21.527 -9.102 -2.099 1.00 65.12 210 ALA A CA 1
ATOM 1590 C C . ALA A 1 210 ? 21.400 -8.471 -0.698 1.00 65.12 210 ALA A C 1
ATOM 1592 O O . ALA A 1 210 ? 21.953 -9.020 0.264 1.00 65.12 210 ALA A O 1
ATOM 1593 N N . PRO A 1 211 ? 20.720 -7.319 -0.569 1.00 68.38 211 PRO A N 1
ATOM 1594 C CA . PRO A 1 211 ? 20.511 -6.701 0.731 1.00 68.38 211 PRO A CA 1
ATOM 1595 C C . PRO A 1 211 ? 19.761 -7.669 1.648 1.00 68.38 211 PRO A C 1
ATOM 1597 O O . PRO A 1 211 ? 18.862 -8.383 1.207 1.00 68.38 211 PRO A O 1
ATOM 1600 N N . ALA A 1 212 ? 20.155 -7.698 2.922 1.00 80.31 212 ALA A N 1
ATOM 1601 C CA . ALA A 1 212 ? 19.469 -8.507 3.917 1.00 80.31 212 ALA A CA 1
ATOM 1602 C C . ALA A 1 212 ? 18.031 -8.008 4.097 1.00 80.31 212 ALA A C 1
ATOM 1604 O O . ALA A 1 212 ? 17.785 -6.799 4.172 1.00 80.31 212 ALA A O 1
ATOM 1605 N N . THR A 1 213 ? 17.106 -8.954 4.179 1.00 86.00 213 THR A N 1
ATOM 1606 C CA . THR A 1 213 ? 15.691 -8.712 4.422 1.00 86.00 213 THR A CA 1
ATOM 1607 C C . THR A 1 213 ? 15.252 -9.413 5.700 1.00 86.00 213 THR A C 1
ATOM 1609 O O . THR A 1 213 ? 15.811 -10.437 6.098 1.00 86.00 213 THR A O 1
ATOM 1612 N N . GLU A 1 214 ? 14.255 -8.838 6.365 1.00 90.25 214 GLU A N 1
ATOM 1613 C CA . GLU A 1 214 ? 13.677 -9.392 7.587 1.00 90.25 214 GLU A CA 1
ATOM 1614 C C . GLU A 1 214 ? 12.206 -9.753 7.357 1.00 90.25 214 GLU A C 1
ATOM 1616 O O . GLU A 1 214 ? 11.441 -8.894 6.896 1.00 90.25 214 GLU A O 1
ATOM 1621 N N . PRO A 1 215 ? 11.782 -10.992 7.669 1.00 91.56 215 PRO A N 1
ATOM 1622 C CA . PRO A 1 215 ? 10.396 -11.404 7.508 1.00 91.56 215 PRO A CA 1
ATOM 1623 C C . PRO A 1 215 ? 9.481 -10.676 8.493 1.00 91.56 215 PRO A C 1
ATOM 1625 O O . PRO A 1 215 ? 9.780 -10.538 9.680 1.00 91.56 215 PRO A O 1
ATOM 1628 N N . VAL A 1 216 ? 8.317 -10.256 8.004 1.00 91.56 216 VAL A N 1
ATOM 1629 C CA . VAL A 1 216 ? 7.259 -9.657 8.817 1.00 91.56 216 VAL A CA 1
ATOM 1630 C C . VAL A 1 216 ? 6.407 -10.769 9.412 1.00 91.56 216 VAL A C 1
ATOM 1632 O O . VAL A 1 216 ? 5.610 -11.405 8.717 1.00 91.56 216 VAL A O 1
ATOM 1635 N N . VAL A 1 217 ? 6.535 -10.962 10.721 1.00 83.25 217 VAL A N 1
ATOM 1636 C CA . VAL A 1 217 ? 5.677 -11.873 11.481 1.00 83.25 217 VAL A CA 1
ATOM 1637 C C . VAL A 1 217 ? 4.458 -11.112 11.985 1.00 83.25 217 VAL A C 1
ATOM 1639 O O . VAL A 1 217 ? 4.583 -10.086 12.653 1.00 83.25 217 VAL A O 1
ATOM 1642 N N . THR A 1 218 ? 3.273 -11.628 11.677 1.00 79.06 218 THR A N 1
ATOM 1643 C CA . THR A 1 218 ? 1.999 -11.083 12.150 1.00 79.06 218 THR A CA 1
ATOM 1644 C C . THR A 1 218 ? 1.312 -12.041 13.109 1.00 79.06 218 THR A C 1
ATOM 1646 O O . THR A 1 218 ? 1.573 -13.243 13.104 1.00 79.06 218 THR A O 1
ATOM 1649 N N . GLY A 1 219 ? 0.473 -11.482 13.983 1.00 77.62 219 GLY A N 1
ATOM 1650 C CA . GLY A 1 219 ? -0.376 -12.251 14.889 1.00 77.62 219 GLY A CA 1
ATOM 1651 C C . GLY A 1 219 ? -1.584 -12.852 14.167 1.00 77.62 219 GLY A C 1
ATOM 1652 O O . GLY A 1 219 ? -1.491 -13.306 13.031 1.00 77.62 219 GLY A O 1
ATOM 1653 N N . ASP A 1 220 ? -2.743 -12.847 14.822 1.00 85.94 220 ASP A N 1
ATOM 1654 C CA . ASP A 1 220 ? -3.979 -13.331 14.206 1.00 85.94 220 ASP A CA 1
ATOM 1655 C C . ASP A 1 220 ? -4.376 -12.488 12.977 1.00 85.94 220 ASP A C 1
ATOM 1657 O O . ASP A 1 220 ? -4.732 -11.314 13.085 1.00 85.94 220 ASP A O 1
ATOM 1661 N N . ALA A 1 221 ? -4.315 -13.114 11.800 1.00 90.44 221 ALA A N 1
ATOM 1662 C CA . ALA A 1 221 ? -4.642 -12.509 10.513 1.00 90.44 221 ALA A CA 1
ATOM 1663 C C . ALA A 1 221 ? -6.146 -12.547 10.176 1.00 90.44 221 ALA A C 1
ATOM 1665 O O . ALA A 1 221 ? -6.559 -11.910 9.204 1.00 90.44 221 ALA A O 1
ATOM 1666 N N . GLY A 1 222 ? -6.969 -13.284 10.936 1.00 95.19 222 GLY A N 1
ATOM 1667 C CA . GLY A 1 222 ? -8.397 -13.482 10.654 1.00 95.19 222 GLY A CA 1
ATOM 1668 C C . GLY A 1 222 ? -9.173 -12.170 10.475 1.00 95.19 222 GLY A C 1
ATOM 1669 O O . GLY A 1 222 ? -9.714 -11.937 9.392 1.00 95.19 222 GLY A O 1
ATOM 1670 N N . PRO A 1 223 ? -9.147 -11.252 11.461 1.00 96.56 223 PRO A N 1
ATOM 1671 C CA . PRO A 1 223 ? -9.865 -9.980 11.371 1.00 96.56 223 PRO A CA 1
ATOM 1672 C C . PRO A 1 223 ? -9.459 -9.110 10.172 1.00 96.56 223 PRO A C 1
ATOM 1674 O O . PRO A 1 223 ? -10.301 -8.435 9.579 1.00 96.56 223 PRO A O 1
ATOM 1677 N N . MET A 1 224 ? -8.175 -9.129 9.799 1.00 96.62 224 MET A N 1
ATOM 1678 C CA . MET A 1 224 ? -7.646 -8.376 8.657 1.00 96.62 224 MET A CA 1
ATOM 1679 C C . MET A 1 224 ? -8.107 -8.964 7.319 1.00 96.62 224 MET A C 1
ATOM 1681 O O . MET A 1 224 ? -8.497 -8.215 6.422 1.00 96.62 224 MET A O 1
ATOM 1685 N N . ARG A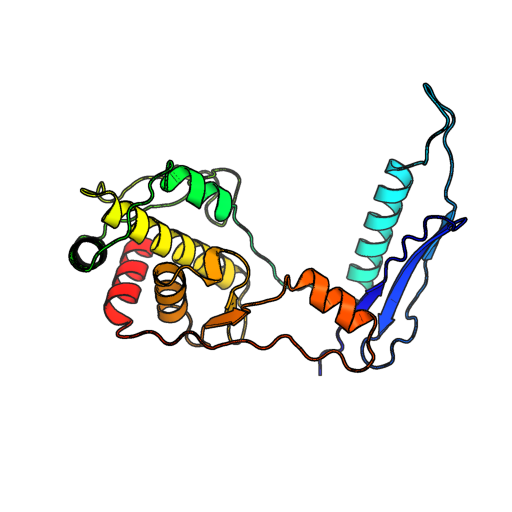 1 225 ? -8.139 -10.297 7.191 1.00 97.38 225 ARG A N 1
ATOM 1686 C CA . ARG A 1 225 ? -8.684 -10.964 5.997 1.00 97.38 225 ARG A CA 1
ATOM 1687 C C . ARG A 1 225 ? -10.178 -10.707 5.843 1.00 97.38 225 ARG A C 1
ATOM 1689 O O . ARG A 1 225 ? -10.617 -10.363 4.749 1.00 97.38 225 ARG A O 1
ATOM 1696 N N . ASP A 1 226 ? -10.940 -10.785 6.931 1.00 98.06 226 ASP A N 1
ATOM 1697 C CA . ASP A 1 226 ? -12.374 -10.486 6.909 1.00 98.06 226 ASP A CA 1
ATOM 1698 C C . ASP A 1 226 ? -12.638 -9.027 6.512 1.00 98.06 226 ASP A C 1
ATOM 1700 O O . ASP A 1 226 ? -13.547 -8.737 5.729 1.00 98.06 226 ASP A O 1
ATOM 1704 N N . TYR A 1 227 ? -11.826 -8.097 7.025 1.00 98.44 227 TYR A N 1
ATOM 1705 C CA . TYR A 1 227 ? -11.871 -6.692 6.631 1.00 98.44 227 TYR A CA 1
ATOM 1706 C C . TYR A 1 227 ? -11.577 -6.519 5.134 1.00 98.44 227 TYR A C 1
ATOM 1708 O O . TYR A 1 227 ? -12.329 -5.829 4.447 1.00 98.44 227 TYR A O 1
ATOM 1716 N N . ALA A 1 228 ? -10.548 -7.187 4.603 1.00 98.31 228 ALA A N 1
ATOM 1717 C CA . ALA A 1 228 ? -10.217 -7.154 3.177 1.00 98.31 228 ALA A CA 1
ATOM 1718 C C . ALA A 1 228 ? -11.341 -7.709 2.293 1.00 98.31 228 ALA A C 1
ATOM 1720 O O . ALA A 1 228 ? -11.678 -7.107 1.275 1.00 98.31 228 ALA A O 1
ATOM 1721 N N . MET A 1 229 ? -11.962 -8.823 2.695 1.00 98.06 229 MET A N 1
ATOM 1722 C CA . MET A 1 229 ? -13.097 -9.408 1.976 1.00 98.06 229 MET A CA 1
ATOM 1723 C C . MET A 1 229 ? -14.283 -8.441 1.908 1.00 98.06 229 MET A C 1
ATOM 1725 O O . MET A 1 229 ? -14.873 -8.263 0.842 1.00 98.06 229 MET A O 1
ATOM 1729 N N . ARG A 1 230 ? -14.613 -7.778 3.026 1.00 98.38 230 ARG A N 1
ATOM 1730 C CA . ARG A 1 230 ? -15.668 -6.753 3.052 1.00 98.38 230 ARG A CA 1
ATOM 1731 C C . ARG A 1 230 ? -15.306 -5.535 2.203 1.00 98.38 230 ARG A C 1
ATOM 1733 O O . ARG A 1 230 ? -16.161 -5.038 1.479 1.00 98.38 230 ARG A O 1
ATOM 1740 N N . TRP A 1 231 ? -14.052 -5.086 2.249 1.00 98.25 231 TRP A N 1
ATOM 1741 C CA . TRP A 1 231 ? -13.566 -3.988 1.411 1.00 98.25 231 TRP A CA 1
ATOM 1742 C C . TRP A 1 231 ? -13.710 -4.307 -0.080 1.00 98.25 231 TRP A C 1
ATOM 1744 O O . TRP A 1 231 ? -14.255 -3.500 -0.829 1.00 98.25 231 TRP A O 1
ATOM 1754 N N . GLN A 1 232 ? -13.318 -5.515 -0.496 1.00 96.31 232 GLN A N 1
ATOM 1755 C CA . GLN A 1 232 ? -13.438 -5.965 -1.883 1.00 96.31 232 GLN A CA 1
ATOM 1756 C C . GLN A 1 232 ? -14.898 -6.027 -2.351 1.00 96.31 232 GLN A C 1
ATOM 1758 O O . GLN A 1 232 ? -15.180 -5.707 -3.501 1.00 96.31 232 GLN A O 1
ATOM 1763 N N . ALA A 1 233 ? -15.835 -6.389 -1.469 1.00 96.75 233 ALA A N 1
ATOM 1764 C CA . ALA A 1 233 ? -17.264 -6.425 -1.785 1.00 96.75 233 ALA A CA 1
ATOM 1765 C C . ALA A 1 233 ? -17.887 -5.032 -2.033 1.00 96.75 233 ALA A C 1
ATOM 1767 O O . ALA A 1 233 ? -19.003 -4.946 -2.543 1.00 96.75 233 ALA A O 1
ATOM 1768 N N . HIS A 1 234 ? -17.191 -3.943 -1.684 1.00 94.56 234 HIS A N 1
ATOM 1769 C CA . HIS A 1 234 ? -17.619 -2.568 -1.964 1.00 94.56 234 HIS A CA 1
ATOM 1770 C C . HIS A 1 234 ? -17.114 -2.005 -3.304 1.00 94.56 234 HIS A C 1
ATOM 1772 O O . HIS A 1 234 ? -17.467 -0.863 -3.645 1.00 94.56 234 HIS A O 1
ATOM 1778 N N . LEU A 1 235 ? -16.268 -2.754 -4.021 1.00 88.44 235 LEU A N 1
ATOM 1779 C CA . LEU A 1 235 ? -15.661 -2.367 -5.296 1.00 88.44 235 LEU A CA 1
ATOM 1780 C C . LEU A 1 235 ? -16.438 -2.926 -6.489 1.00 88.44 235 LEU A C 1
ATOM 1782 O O . LEU A 1 235 ? -16.503 -2.178 -7.497 1.00 88.44 235 LEU A O 1
#

Sequence (235 aa):
MASAQLVSIRNAIISRHKQIRPLEAATLTEIAVVTRPNRVLPGPPYPHVDLEGHWRFFLDHLSRFHAAHGQPVPSARFMGGREYDMIRAGSDARPDAVDRARVLRDGVMILPSVEPGSGPFPGRPMRWTVEPATEGERIFALSLYLALMTETCLSLIGPRGPVIVEGPFARNADYLAMLSALRADGVETASSATGTSVGAVMLCLEKGAAPATEPVVTGDAGPMRDYAMRWQAHL